Protein AF-A0A0B6ZCU7-F1 (afdb_monomer)

Foldseek 3Di:
DPQFFWCWKDWDHDIDCHRTDHEDEDQPDAFKEAALVVLVVVCVQQVWDADPPQWTWDDPVCQVVGTWMWTQGPNDIDIDGSVLQWDWDADPNDTTIIGSYGHDADDPPVDRYIYNYCSNCVQWPWDCQPVVRDIDTDGDPVNDPPPPDPDPQPFDDDDPPPDDPPPPPDPDPDDDGDRDDDDDDDD

Mean predicted aligned error: 11.64 Å

InterPro domains:
  IPR001461 Aspartic peptidase A1 [PR00792] (23-34)
  IPR001461 Aspartic peptidase A1 [PR00792] (114-129)
  IPR001461 Aspartic peptidase A1 [PTHR47966] (9-138)
  IPR001969 Aspartic peptidase, active site [PS00141] (23-34)
  IPR021109 Aspartic peptidase domain superfamily [G3DSA:2.40.70.10] (5-139)
  IPR021109 Aspartic peptidase domain superfamily [SSF50630] (7-140)
  IPR033121 Peptidase family A1 domain [PF00026] (8-139)
  IPR033121 Peptidase family A1 domain [PS51767] (1-138)

Solvent-accessible surface area (backbone atoms only — not comparable to full-atom values): 11461 Å² total; per-residue (Å²): 128,90,62,56,45,33,44,31,37,34,45,84,92,47,72,42,52,75,88,38,35,34,50,45,82,36,90,89,35,69,43,28,34,22,47,41,74,59,35,54,53,51,36,52,75,59,60,32,43,84,48,74,98,56,39,23,38,38,62,68,89,50,43,89,77,38,61,51,39,34,37,27,42,84,89,42,81,49,75,39,47,37,81,53,41,41,45,79,46,74,56,96,89,41,81,45,25,33,48,32,58,32,50,42,78,47,63,77,92,77,29,72,39,32,37,41,4,40,45,53,43,66,43,24,45,72,44,80,40,75,92,75,74,47,75,47,76,41,80,28,81,88,56,46,83,77,69,94,61,96,68,85,76,82,80,78,78,77,74,76,75,78,91,59,96,82,69,87,82,67,100,66,88,79,84,82,82,85,84,86,84,82,85,80,84,83,131

Radius of gyration: 19.83 Å; Cα contacts (8 Å, |Δi|>4): 297; chains: 1; bounding box: 52×66×45 Å

pLDDT: mean 79.74, std 23.18, range [33.06, 98.0]

Sequence (187 aa):
MPLSYLLSLTVNTTTYCNGGCTAIADTGTSLLAGPSTEIAKLNAQIGAVKFVEGEYLVVCANIPNMPNVTFNIGGQSFLLTPLQYVLKVTVMGQSECISGFIGLDVPPPMGPLWILGDVFIGPYYTEFDMGNNRIGFARTKSASPKVNAETHIKTTFKKPPPFGNRWFGKNTFKMEVDIEEEVNVAN

Secondary structure (DSSP, 8-state):
-----EEEEEETTEEESTT-BEEEE-TT-SSEEE-HHHHHHHHHHTT-EE-GGG-EEE-GGGGGGSPPEEEEETTEEEEE-HHHHEEEEEETTEEEEEESEEE--PPTTT-SEEEE-HHHHTTEEEEEETTTTEEEEEE-TTTS---SS---------PPPP--TT-SS------------------

Organism: NCBI:txid1028688

Nearest PDB structures (foldseek):
  5ux4-assembly2_B  TM=9.846E-01  e=2.030E-18  Rattus norvegicus
  4obz-assembly1_D  TM=9.655E-01  e=1.441E-17  Homo sapiens
  1lyw-assembly11_H  TM=9.712E-01  e=2.940E-17  Homo sapiens
  5n7q-assembly2_B  TM=9.347E-01  e=7.714E-16  Ixodes ricinus
  5n7n-assembly2_B  TM=9.409E-01  e=1.053E-14  Ixodes ricinus

Structure (mmCIF, N/CA/C/O backbone):
data_AF-A0A0B6ZCU7-F1
#
_entry.id   AF-A0A0B6ZCU7-F1
#
loop_
_atom_site.group_PDB
_atom_site.id
_atom_site.type_symbol
_atom_site.label_atom_id
_atom_site.label_alt_id
_atom_site.label_comp_id
_atom_site.label_asym_id
_atom_site.label_entity_id
_atom_site.label_seq_id
_atom_site.pdbx_PDB_ins_code
_atom_site.Cartn_x
_atom_site.Cartn_y
_atom_site.Cartn_z
_atom_site.occupancy
_atom_site.B_iso_or_equiv
_atom_site.auth_seq_id
_atom_site.auth_comp_id
_atom_site.auth_asym_id
_atom_site.auth_atom_id
_atom_site.pdbx_PDB_model_num
ATOM 1 N N . MET A 1 1 ? -16.949 5.980 17.638 1.00 34.53 1 MET A N 1
ATOM 2 C CA . MET A 1 1 ? -16.160 4.749 17.412 1.00 34.53 1 MET A CA 1
ATOM 3 C C . MET A 1 1 ? -14.744 5.197 17.090 1.00 34.53 1 MET A C 1
ATOM 5 O O . MET A 1 1 ? -14.644 6.100 16.266 1.00 34.53 1 MET A O 1
ATOM 9 N N . PRO A 1 2 ? -13.679 4.709 17.750 1.00 44.06 2 PRO A N 1
ATOM 10 C CA . PRO A 1 2 ? -12.337 5.104 17.349 1.00 44.06 2 PRO A CA 1
ATOM 11 C C . PRO A 1 2 ? -12.038 4.451 15.994 1.00 44.06 2 PRO A C 1
ATOM 13 O O . PRO A 1 2 ? -12.160 3.241 15.841 1.00 44.06 2 PRO A O 1
ATOM 16 N N . LEU A 1 3 ? -11.746 5.305 15.014 1.00 48.19 3 LEU A N 1
ATOM 17 C CA . LEU A 1 3 ? -11.704 5.055 13.569 1.00 48.19 3 LEU A CA 1
ATOM 18 C C . LEU A 1 3 ? -10.386 4.428 13.072 1.00 48.19 3 LEU A C 1
ATOM 20 O O . LEU A 1 3 ? -10.155 4.371 11.870 1.00 48.19 3 LEU A O 1
ATOM 24 N N . SER A 1 4 ? -9.505 3.973 13.963 1.00 55.62 4 SER A N 1
ATOM 25 C CA . SER A 1 4 ? -8.159 3.512 13.610 1.00 55.62 4 SER A CA 1
ATOM 26 C C . SER A 1 4 ? -8.065 1.986 13.566 1.00 55.62 4 SER A C 1
ATOM 28 O O . SER A 1 4 ? -7.784 1.331 14.568 1.00 55.62 4 SER A O 1
ATOM 30 N N . TYR A 1 5 ? -8.292 1.411 12.385 1.00 74.50 5 TYR A N 1
ATOM 31 C CA . TYR A 1 5 ? -8.137 -0.031 12.154 1.00 74.50 5 TYR A CA 1
ATOM 32 C C . TYR A 1 5 ? -6.729 -0.406 11.676 1.00 74.50 5 TYR A C 1
ATOM 34 O O . TYR A 1 5 ? -6.257 -1.498 11.994 1.00 74.50 5 TYR A O 1
ATOM 42 N N . LEU A 1 6 ? -6.042 0.491 10.959 1.00 84.69 6 LEU A N 1
ATOM 43 C CA . LEU A 1 6 ? -4.664 0.291 10.512 1.00 84.69 6 LEU A CA 1
ATOM 44 C C . LEU A 1 6 ? -3.715 0.851 11.574 1.00 84.69 6 LEU A C 1
ATOM 46 O O . LEU A 1 6 ? -3.677 2.056 11.801 1.00 84.69 6 LEU A O 1
ATOM 50 N N . LEU A 1 7 ? -2.983 -0.029 12.252 1.00 89.12 7 LEU A N 1
ATOM 51 C CA . LEU A 1 7 ? -2.030 0.328 13.305 1.00 89.12 7 LEU A CA 1
ATOM 52 C C . LEU A 1 7 ? -0.695 0.801 12.736 1.00 89.12 7 LEU A C 1
ATOM 54 O O . LEU A 1 7 ? -0.066 1.684 13.313 1.00 89.12 7 LEU A O 1
ATOM 58 N N . SER A 1 8 ? -0.256 0.184 11.641 1.00 93.94 8 SER A N 1
ATOM 59 C CA . SER A 1 8 ? 0.938 0.584 10.905 1.00 93.94 8 SER A CA 1
ATOM 60 C C . SER A 1 8 ? 0.990 -0.073 9.527 1.00 93.94 8 SER A C 1
ATOM 62 O O . SER A 1 8 ? 0.347 -1.096 9.276 1.00 93.94 8 SER A O 1
ATOM 64 N N . LEU A 1 9 ? 1.803 0.498 8.643 1.00 95.56 9 LEU A N 1
ATOM 65 C CA . LEU A 1 9 ? 2.224 -0.119 7.389 1.00 95.56 9 LEU A CA 1
ATOM 66 C C . LEU A 1 9 ? 3.751 -0.109 7.351 1.00 95.56 9 LEU A C 1
ATOM 68 O O . LEU A 1 9 ? 4.367 0.932 7.556 1.00 95.56 9 LEU A O 1
ATOM 72 N N . THR A 1 10 ? 4.382 -1.249 7.095 1.00 97.00 10 THR A N 1
ATOM 73 C CA . THR A 1 10 ? 5.843 -1.378 7.098 1.00 97.00 10 THR A CA 1
ATOM 74 C C . THR A 1 10 ? 6.352 -1.829 5.736 1.00 97.00 10 THR A C 1
ATOM 76 O O . THR A 1 10 ? 5.876 -2.822 5.183 1.00 97.00 10 THR A O 1
ATOM 79 N N . VAL A 1 11 ? 7.356 -1.116 5.225 1.00 96.44 11 VAL A N 1
ATOM 80 C CA . VAL A 1 11 ? 8.125 -1.475 4.026 1.00 96.44 11 VAL A CA 1
ATOM 81 C C . VAL A 1 11 ? 9.601 -1.441 4.402 1.00 96.44 11 VAL A C 1
ATOM 83 O O . VAL A 1 11 ? 10.103 -0.420 4.874 1.00 96.44 11 VAL A O 1
ATOM 86 N N . ASN A 1 12 ? 10.305 -2.564 4.235 1.00 92.88 12 ASN A N 1
ATOM 87 C CA . ASN A 1 12 ? 11.664 -2.741 4.762 1.00 92.88 12 ASN A CA 1
ATOM 88 C C . ASN A 1 12 ? 11.745 -2.379 6.262 1.00 92.88 12 ASN A C 1
ATOM 90 O O . ASN A 1 12 ? 11.089 -3.005 7.089 1.00 92.88 12 ASN A O 1
ATOM 94 N N . THR A 1 13 ? 12.543 -1.365 6.611 1.00 91.50 13 THR A N 1
ATOM 95 C CA . THR A 1 13 ? 12.715 -0.834 7.973 1.00 91.50 13 THR A CA 1
ATOM 96 C C . THR A 1 13 ? 11.861 0.406 8.246 1.00 91.50 13 THR A C 1
ATOM 98 O O . THR A 1 13 ? 11.876 0.934 9.357 1.00 91.50 13 THR A O 1
ATOM 101 N N . THR A 1 14 ? 11.128 0.903 7.247 1.00 95.62 14 THR A N 1
ATOM 102 C CA . THR A 1 14 ? 10.333 2.129 7.361 1.00 95.62 14 THR A CA 1
ATOM 103 C C . THR A 1 14 ? 8.905 1.800 7.748 1.00 95.62 14 THR A C 1
ATOM 105 O O . THR A 1 14 ? 8.271 0.931 7.152 1.00 95.62 14 THR A O 1
ATOM 108 N N . THR A 1 15 ? 8.400 2.518 8.747 1.00 95.94 15 THR A N 1
ATOM 109 C CA . THR A 1 15 ? 7.022 2.394 9.216 1.00 95.94 15 THR A CA 1
ATOM 110 C C . THR A 1 15 ? 6.252 3.670 8.901 1.00 95.94 15 THR A C 1
ATOM 112 O O . THR A 1 15 ? 6.651 4.767 9.289 1.00 95.94 15 THR A O 1
ATOM 115 N N . TYR A 1 16 ? 5.147 3.488 8.198 1.00 94.06 16 TYR A N 1
ATOM 116 C CA . TYR A 1 16 ? 4.128 4.462 7.839 1.00 94.06 16 TYR A CA 1
ATOM 117 C C . TYR A 1 16 ? 2.949 4.323 8.798 1.00 94.06 16 TYR A C 1
ATOM 119 O O . TYR A 1 16 ? 2.761 3.251 9.391 1.00 94.06 16 TYR A O 1
ATOM 127 N N . CYS A 1 17 ? 2.149 5.382 8.952 1.00 89.25 17 CYS A N 1
ATOM 128 C CA . CYS A 1 17 ? 0.993 5.348 9.857 1.00 89.25 17 CYS A CA 1
ATOM 129 C C . CYS A 1 17 ? 1.378 4.921 11.305 1.00 89.25 17 CYS A C 1
ATOM 131 O O . CYS A 1 17 ? 0.659 4.195 11.983 1.00 89.25 17 CYS A O 1
ATOM 133 N N . ASN A 1 18 ? 2.552 5.339 11.803 1.00 87.38 18 ASN A N 1
ATOM 134 C CA . ASN A 1 18 ? 3.011 4.944 13.140 1.00 87.38 18 ASN A CA 1
ATOM 135 C C . ASN A 1 18 ? 2.137 5.586 14.233 1.00 87.38 18 ASN A C 1
ATOM 137 O O . ASN A 1 18 ? 2.036 6.810 14.302 1.00 87.38 18 ASN A O 1
ATOM 141 N N . GLY A 1 19 ? 1.529 4.765 15.089 1.00 82.44 19 GLY A N 1
ATOM 142 C CA . GLY A 1 19 ? 0.535 5.209 16.075 1.00 82.44 19 GLY A CA 1
ATOM 143 C C . GLY A 1 19 ? -0.915 5.074 15.600 1.00 82.44 19 GLY A C 1
ATOM 144 O O . GLY A 1 19 ? -1.830 5.402 16.354 1.00 82.44 19 GLY A O 1
ATOM 145 N N . GLY A 1 20 ? -1.119 4.534 14.397 1.00 89.38 20 GLY A N 1
ATOM 146 C CA . GLY A 1 20 ? -2.418 4.221 13.826 1.00 89.38 20 GLY A CA 1
ATOM 147 C C . GLY A 1 20 ? -3.021 5.341 12.981 1.00 89.38 20 GLY A C 1
ATOM 148 O O . GLY A 1 20 ? -2.790 6.530 13.196 1.00 89.38 20 GLY A O 1
ATOM 149 N N . CYS A 1 21 ? -3.829 4.943 12.006 1.00 91.56 21 CYS A N 1
ATOM 150 C CA . CYS A 1 21 ? -4.532 5.824 11.084 1.00 91.56 21 CYS A CA 1
ATOM 151 C C . CYS A 1 21 ? -5.882 5.219 10.694 1.00 91.56 21 CYS A C 1
ATOM 153 O O . CYS A 1 21 ? -6.155 4.029 10.888 1.00 91.56 21 CYS A O 1
ATOM 155 N N . THR A 1 22 ? -6.746 6.065 10.140 1.00 91.62 22 THR A N 1
ATOM 156 C CA . THR A 1 22 ? -8.031 5.630 9.601 1.00 91.62 22 THR A CA 1
ATOM 157 C C . THR A 1 22 ? -7.810 4.867 8.306 1.00 91.62 22 THR A C 1
ATOM 159 O O . THR A 1 22 ? -7.076 5.323 7.431 1.00 91.62 22 THR A O 1
ATOM 162 N N . ALA A 1 23 ? -8.470 3.720 8.174 1.00 92.81 23 ALA A N 1
ATOM 163 C CA . ALA A 1 23 ? -8.493 2.953 6.941 1.00 92.81 23 ALA A CA 1
ATOM 164 C C . ALA A 1 23 ? -9.906 2.441 6.657 1.00 92.81 23 ALA A C 1
ATOM 166 O O . ALA A 1 23 ? -10.640 2.105 7.590 1.00 92.81 23 ALA A O 1
ATOM 167 N N . ILE A 1 24 ? -10.266 2.362 5.378 1.00 93.00 24 ILE A N 1
ATOM 168 C CA . ILE A 1 24 ? -11.516 1.764 4.898 1.00 93.00 24 ILE A CA 1
ATOM 169 C C . ILE A 1 24 ? -11.193 0.590 3.974 1.00 93.00 24 ILE A C 1
ATOM 171 O O . ILE A 1 24 ? -10.243 0.667 3.201 1.00 93.00 24 ILE A O 1
ATOM 175 N N . ALA A 1 25 ? -11.967 -0.491 4.050 1.00 93.38 25 ALA A N 1
ATOM 176 C CA . ALA A 1 25 ? -11.946 -1.539 3.033 1.00 93.38 25 ALA A CA 1
ATOM 177 C C . ALA A 1 25 ? -12.992 -1.198 1.974 1.00 93.38 25 ALA A C 1
ATOM 179 O O . ALA A 1 25 ? -14.165 -1.037 2.313 1.00 93.38 25 ALA A O 1
ATOM 180 N N . ASP A 1 26 ? -12.563 -1.059 0.724 1.00 93.44 26 ASP A N 1
ATOM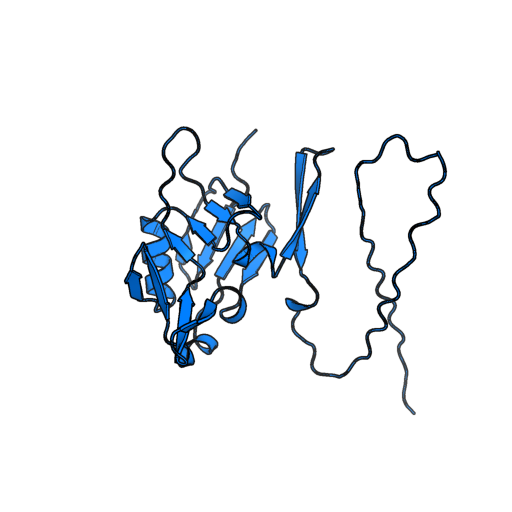 181 C CA . ASP A 1 26 ? -13.401 -0.519 -0.343 1.00 93.44 26 ASP A CA 1
ATOM 182 C C . ASP A 1 26 ? -13.266 -1.343 -1.623 1.00 93.44 26 ASP A C 1
ATOM 184 O O . ASP A 1 26 ? -12.310 -1.203 -2.379 1.00 93.44 26 ASP A O 1
ATOM 188 N N . THR A 1 27 ? -14.268 -2.178 -1.888 1.00 91.75 27 THR A N 1
ATOM 189 C CA . THR A 1 27 ? -14.361 -2.979 -3.118 1.00 91.75 27 THR A CA 1
ATOM 190 C C . THR A 1 27 ? -14.647 -2.137 -4.367 1.00 91.75 27 THR A C 1
ATOM 192 O O . THR A 1 27 ? -14.682 -2.676 -5.467 1.00 91.75 27 THR A O 1
ATOM 195 N N . GLY A 1 28 ? -14.948 -0.842 -4.219 1.00 92.56 28 GLY A N 1
ATOM 196 C CA . GLY A 1 28 ? -15.115 0.097 -5.330 1.00 92.56 28 GLY A CA 1
ATOM 197 C C . GLY A 1 28 ? -13.805 0.734 -5.797 1.00 92.56 28 GLY A C 1
ATOM 198 O O . GLY A 1 28 ? -13.806 1.423 -6.817 1.00 92.56 28 GLY A O 1
ATOM 199 N N . THR A 1 29 ? -12.698 0.503 -5.084 1.00 92.44 29 THR A N 1
ATOM 200 C CA . THR A 1 29 ? -11.388 1.070 -5.413 1.00 92.44 29 THR A CA 1
ATOM 201 C C . THR A 1 29 ? -10.423 -0.029 -5.849 1.00 92.44 29 THR A C 1
ATOM 203 O O . THR A 1 29 ? -10.150 -0.968 -5.107 1.00 92.44 29 THR A O 1
ATOM 206 N N . SER A 1 30 ? -9.836 0.109 -7.040 1.00 93.81 30 SER A N 1
ATOM 207 C CA . SER A 1 30 ? -8.911 -0.903 -7.570 1.00 93.81 30 SER A CA 1
ATOM 208 C C . SER A 1 30 ? -7.545 -0.918 -6.872 1.00 93.81 30 SER A C 1
ATOM 210 O O . SER A 1 30 ? -6.956 -1.981 -6.692 1.00 93.81 30 SER A O 1
ATOM 212 N N . LEU A 1 31 ? -7.019 0.248 -6.483 1.00 96.62 31 LEU A N 1
ATOM 213 C CA . LEU A 1 31 ? -5.667 0.403 -5.926 1.00 96.62 31 LEU A CA 1
ATOM 214 C C . LEU A 1 31 ? -5.679 0.583 -4.398 1.00 96.62 31 LEU A C 1
ATOM 216 O O . LEU A 1 31 ? -6.714 0.802 -3.775 1.00 96.62 31 LEU A O 1
ATOM 220 N N . LEU A 1 32 ? -4.504 0.523 -3.777 1.00 97.50 32 LEU A N 1
ATOM 221 C CA . LEU A 1 32 ? -4.287 0.999 -2.413 1.00 97.50 32 LEU A CA 1
ATOM 222 C C . LEU A 1 32 ? -4.064 2.508 -2.442 1.00 97.50 32 LEU A C 1
ATOM 224 O O . LEU A 1 32 ? -3.097 2.973 -3.047 1.00 97.50 32 LEU A O 1
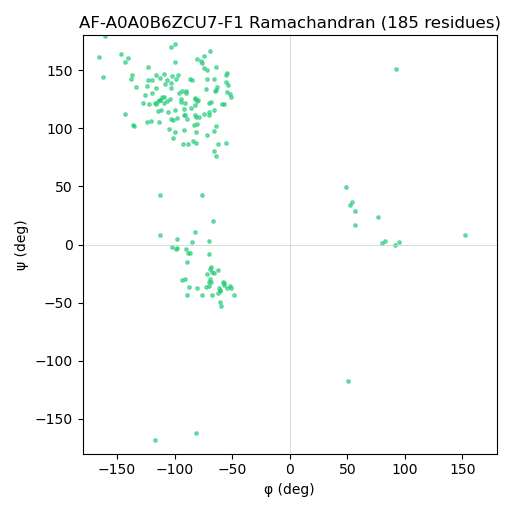ATOM 228 N N . ALA A 1 33 ? -4.918 3.265 -1.760 1.00 96.75 33 ALA A N 1
ATOM 229 C CA . ALA A 1 33 ? -4.767 4.713 -1.667 1.00 96.75 33 ALA A CA 1
ATOM 230 C C . ALA A 1 33 ? -4.342 5.148 -0.263 1.00 96.75 33 ALA A C 1
ATOM 232 O O . ALA A 1 33 ? -4.741 4.546 0.736 1.00 96.75 33 ALA A O 1
ATOM 233 N N . GLY A 1 34 ? -3.554 6.213 -0.179 1.00 96.06 34 GLY A N 1
ATOM 234 C CA . GLY A 1 34 ? -3.170 6.829 1.089 1.00 96.06 34 GLY A CA 1
ATOM 235 C C . GLY A 1 34 ? -2.684 8.264 0.901 1.00 96.06 34 GLY A C 1
ATOM 236 O O . GLY A 1 34 ? -2.614 8.739 -0.238 1.00 96.06 34 GLY A O 1
ATOM 237 N N . PRO A 1 35 ? -2.309 8.957 1.993 1.00 96.00 35 PRO A N 1
ATOM 238 C CA . PRO A 1 35 ? -1.801 10.323 1.926 1.00 96.00 35 PRO A CA 1
ATOM 239 C C . PRO A 1 35 ? -0.649 10.442 0.925 1.00 96.00 35 PRO A C 1
ATOM 241 O O . PRO A 1 35 ? 0.324 9.679 0.992 1.00 96.00 35 PRO A O 1
ATOM 244 N N . SER A 1 36 ? -0.722 11.414 0.012 1.00 96.00 36 SER A N 1
ATOM 245 C CA . SER A 1 36 ? 0.194 11.498 -1.136 1.00 96.00 36 SER A CA 1
ATOM 246 C C . SER A 1 36 ? 1.663 11.573 -0.719 1.00 96.00 36 SER A C 1
ATOM 248 O O . SER A 1 36 ? 2.543 11.048 -1.401 1.00 96.00 36 SER A O 1
ATOM 250 N N . THR A 1 37 ? 1.946 12.198 0.427 1.00 95.19 37 THR A N 1
ATOM 251 C CA . THR A 1 37 ? 3.308 12.330 0.965 1.00 95.19 37 THR A CA 1
ATOM 252 C C . THR A 1 37 ? 3.887 11.004 1.468 1.00 95.19 37 THR A C 1
ATOM 254 O O . THR A 1 37 ? 5.086 10.764 1.307 1.00 95.19 37 THR A O 1
ATOM 257 N N . GLU A 1 38 ? 3.063 10.132 2.054 1.00 96.00 38 GLU A N 1
ATOM 258 C CA . GLU A 1 38 ? 3.471 8.796 2.500 1.00 96.00 38 GLU A CA 1
ATOM 259 C C . GLU A 1 38 ? 3.598 7.849 1.308 1.00 96.00 38 GLU A C 1
ATOM 261 O O . GLU A 1 38 ? 4.613 7.161 1.182 1.00 96.00 38 GLU A O 1
ATOM 266 N N . ILE A 1 39 ? 2.639 7.895 0.378 1.00 97.44 39 ILE A N 1
ATOM 267 C CA . ILE A 1 39 ? 2.664 7.083 -0.843 1.00 97.44 39 ILE A CA 1
ATOM 268 C C . ILE A 1 39 ? 3.869 7.425 -1.720 1.00 97.44 39 ILE A C 1
ATOM 270 O O . ILE A 1 39 ? 4.532 6.520 -2.219 1.00 97.44 39 ILE A O 1
ATOM 274 N N . ALA A 1 40 ? 4.216 8.705 -1.877 1.00 96.62 40 ALA A N 1
ATOM 275 C CA . ALA A 1 40 ? 5.399 9.093 -2.644 1.00 96.62 40 ALA A CA 1
ATOM 276 C C . ALA A 1 40 ? 6.690 8.503 -2.050 1.00 96.62 40 ALA A C 1
ATOM 278 O O . ALA A 1 40 ? 7.550 8.024 -2.790 1.00 96.62 40 ALA A O 1
ATOM 279 N N . LYS A 1 41 ? 6.813 8.489 -0.715 1.00 96.69 41 LYS A N 1
ATOM 280 C CA . LYS A 1 41 ? 7.949 7.864 -0.019 1.00 96.69 41 LYS A CA 1
ATOM 281 C C . LYS A 1 41 ? 7.943 6.346 -0.187 1.00 96.69 41 LYS A C 1
ATOM 283 O O . LYS A 1 41 ? 8.999 5.772 -0.427 1.00 96.69 41 LYS A O 1
ATOM 288 N N . LEU A 1 42 ? 6.780 5.707 -0.059 1.00 97.62 42 LEU A N 1
ATOM 289 C CA . LEU A 1 42 ? 6.619 4.261 -0.236 1.00 97.62 42 LEU A CA 1
ATOM 290 C C . LEU A 1 42 ? 7.007 3.838 -1.654 1.00 97.62 42 LEU A C 1
ATOM 292 O O . LEU A 1 42 ? 7.835 2.947 -1.828 1.00 97.62 42 LEU A O 1
ATOM 296 N N . ASN A 1 43 ? 6.474 4.525 -2.665 1.00 97.69 43 ASN A N 1
ATOM 297 C CA . ASN A 1 43 ? 6.774 4.250 -4.065 1.00 97.69 43 ASN A CA 1
ATOM 298 C C . ASN A 1 43 ? 8.270 4.422 -4.374 1.00 97.69 43 ASN A C 1
ATOM 300 O O . ASN A 1 43 ? 8.856 3.577 -5.048 1.00 97.69 43 ASN A O 1
ATOM 304 N N . ALA A 1 44 ? 8.925 5.437 -3.801 1.00 96.38 44 ALA A N 1
ATOM 305 C CA . ALA A 1 44 ? 10.374 5.586 -3.924 1.00 96.38 44 ALA A CA 1
ATOM 306 C C . ALA A 1 44 ? 11.149 4.391 -3.327 1.00 96.38 44 ALA A C 1
ATOM 308 O O . ALA A 1 44 ? 12.143 3.958 -3.907 1.00 96.38 44 ALA A O 1
ATOM 309 N N . GLN A 1 45 ? 10.692 3.817 -2.206 1.00 96.00 45 GLN A N 1
ATOM 310 C CA . GLN A 1 45 ? 11.353 2.669 -1.565 1.00 96.00 45 GLN A CA 1
ATOM 311 C C . GLN A 1 45 ? 11.231 1.363 -2.344 1.00 96.00 45 GLN A C 1
ATOM 313 O O . GLN A 1 45 ? 12.142 0.538 -2.292 1.00 96.00 45 GLN A O 1
ATOM 318 N N . ILE A 1 46 ? 10.126 1.168 -3.061 1.00 96.62 46 ILE A N 1
ATOM 319 C CA . ILE A 1 46 ? 9.941 -0.013 -3.912 1.00 96.62 46 ILE A CA 1
ATOM 320 C C . ILE A 1 46 ? 10.560 0.173 -5.310 1.00 96.62 46 ILE A C 1
ATOM 322 O O . ILE A 1 46 ? 10.457 -0.718 -6.149 1.00 96.62 46 ILE A O 1
ATOM 326 N N . GLY A 1 47 ? 11.214 1.314 -5.569 1.00 95.69 47 GLY A N 1
ATOM 327 C CA . GLY A 1 47 ? 11.849 1.624 -6.851 1.00 95.69 47 GLY A CA 1
ATOM 328 C C . GLY A 1 47 ? 10.867 2.038 -7.949 1.00 95.69 47 GLY A C 1
ATOM 329 O O . GLY A 1 47 ? 11.179 1.882 -9.130 1.00 95.69 47 GLY A O 1
ATOM 330 N N . ALA A 1 48 ? 9.685 2.534 -7.576 1.00 97.19 48 ALA A N 1
ATOM 331 C CA . ALA A 1 48 ? 8.689 3.027 -8.513 1.00 97.19 48 ALA A CA 1
ATOM 332 C C . ALA A 1 48 ? 8.930 4.500 -8.869 1.00 97.19 48 ALA A C 1
ATOM 334 O O . ALA A 1 48 ? 9.285 5.323 -8.020 1.00 97.19 48 ALA A O 1
ATOM 335 N N . VAL A 1 49 ? 8.694 4.846 -10.131 1.00 95.44 49 VAL A N 1
ATOM 336 C CA . VAL A 1 49 ? 8.818 6.205 -10.665 1.00 95.44 49 VAL A CA 1
ATOM 337 C C . VAL A 1 49 ? 7.440 6.772 -10.958 1.00 95.44 49 VAL A C 1
ATOM 339 O O . VAL A 1 49 ? 6.567 6.070 -11.460 1.00 95.44 49 VAL A O 1
ATOM 342 N N . LYS A 1 50 ? 7.225 8.044 -10.622 1.00 94.12 50 LYS A N 1
ATOM 343 C CA . LYS A 1 50 ? 5.932 8.695 -10.840 1.00 94.12 50 LYS A CA 1
ATOM 344 C C . LYS A 1 50 ? 5.614 8.756 -12.336 1.00 94.12 50 LYS A C 1
ATOM 346 O O . LYS A 1 50 ? 6.472 9.127 -13.135 1.00 94.12 50 LYS A O 1
ATOM 351 N N . PHE A 1 51 ? 4.379 8.427 -12.679 1.00 91.06 51 PHE A N 1
ATOM 352 C CA . PHE A 1 51 ? 3.829 8.456 -14.026 1.00 91.06 51 PHE A CA 1
ATOM 353 C C . PHE A 1 51 ? 2.672 9.466 -14.113 1.00 91.06 51 PHE A C 1
ATOM 355 O O . PHE A 1 51 ? 2.510 10.322 -13.232 1.00 91.06 51 PHE A O 1
ATOM 362 N N . VAL A 1 52 ? 1.913 9.439 -15.210 1.00 85.75 52 VAL A N 1
ATOM 363 C CA . VAL A 1 52 ? 0.772 10.339 -15.413 1.00 85.75 52 VAL A CA 1
ATOM 364 C C . VAL A 1 52 ? -0.319 10.087 -14.367 1.00 85.75 52 VAL A C 1
ATOM 366 O O . VAL A 1 52 ? -0.408 9.009 -13.790 1.00 85.75 52 VAL A O 1
ATOM 369 N N . GLU A 1 53 ? -1.105 11.124 -14.071 1.00 84.31 53 GLU A N 1
ATOM 370 C CA . GLU A 1 53 ? -2.289 11.057 -13.191 1.00 84.31 53 GLU A CA 1
ATOM 371 C C . GLU A 1 53 ? -2.054 10.532 -11.758 1.00 84.31 53 GLU A C 1
ATOM 373 O O . GLU A 1 53 ? -2.998 10.243 -11.033 1.00 84.31 53 GLU A O 1
ATOM 378 N N . GLY A 1 54 ? -0.801 10.497 -11.291 1.00 86.31 54 GLY A N 1
ATOM 379 C CA . GLY A 1 54 ? -0.468 10.096 -9.918 1.00 86.31 54 GLY A CA 1
ATOM 380 C C . GLY A 1 54 ? -0.182 8.605 -9.743 1.00 86.31 54 GLY A C 1
ATOM 381 O O . GLY A 1 54 ? 0.171 8.196 -8.636 1.00 86.31 54 GLY A O 1
ATOM 382 N N . GLU A 1 55 ? -0.258 7.825 -10.820 1.00 92.69 55 GLU A N 1
ATOM 383 C CA . GLU A 1 55 ? 0.222 6.446 -10.857 1.00 92.69 55 GLU A CA 1
ATOM 384 C C . GLU A 1 55 ? 1.753 6.384 -10.793 1.00 92.69 55 GLU A C 1
ATOM 386 O O . GLU A 1 55 ? 2.459 7.384 -10.968 1.00 92.69 55 GLU A O 1
ATOM 391 N N . TYR A 1 56 ? 2.285 5.189 -10.541 1.00 97.06 56 TYR A N 1
ATOM 392 C CA . TYR A 1 56 ? 3.722 4.943 -10.498 1.00 97.06 56 TYR A CA 1
ATOM 393 C C . TYR A 1 56 ? 4.066 3.684 -11.289 1.00 97.06 56 TYR A C 1
ATOM 395 O O . TYR A 1 56 ? 3.415 2.656 -11.127 1.00 97.06 56 TYR A O 1
ATOM 403 N N . LEU A 1 57 ? 5.113 3.748 -12.106 1.00 96.19 57 LEU A N 1
ATOM 404 C CA . LEU A 1 57 ? 5.629 2.613 -12.869 1.00 96.19 57 LEU A CA 1
ATOM 405 C C . LEU A 1 57 ? 6.808 1.964 -12.149 1.00 96.19 57 LEU A C 1
ATOM 407 O O . LEU A 1 57 ? 7.628 2.645 -11.534 1.00 96.19 57 LEU A O 1
ATOM 411 N N . VAL A 1 58 ? 6.925 0.646 -12.267 1.00 96.75 58 VAL A N 1
ATOM 412 C CA . VAL A 1 58 ? 8.085 -0.136 -11.822 1.00 96.75 58 VAL A CA 1
ATOM 413 C C . VAL A 1 58 ? 8.656 -0.927 -12.990 1.00 96.75 58 VAL A C 1
ATOM 415 O O . VAL A 1 58 ? 7.946 -1.325 -13.910 1.00 96.75 58 VAL A O 1
ATOM 418 N N . VAL A 1 59 ? 9.953 -1.225 -12.943 1.00 95.31 59 VAL A N 1
ATOM 419 C CA . VAL A 1 59 ? 10.566 -2.123 -13.926 1.00 95.31 59 VAL A CA 1
ATOM 420 C C . VAL A 1 59 ? 10.062 -3.544 -13.673 1.00 95.31 59 VAL A C 1
ATOM 422 O O . VAL A 1 59 ? 10.407 -4.151 -12.660 1.00 95.31 59 VAL A O 1
ATOM 425 N N . CYS A 1 60 ? 9.295 -4.107 -14.611 1.00 95.12 60 CYS A N 1
ATOM 426 C CA . CYS A 1 60 ? 8.705 -5.446 -14.483 1.00 95.12 60 CYS A CA 1
ATOM 427 C C . CYS A 1 60 ? 9.715 -6.547 -14.117 1.00 95.12 60 CYS A C 1
ATOM 429 O O . CYS A 1 60 ? 9.392 -7.466 -13.364 1.00 95.12 60 CYS A O 1
ATOM 431 N N . ALA A 1 61 ? 10.943 -6.459 -14.635 1.00 95.25 61 ALA A N 1
ATOM 432 C CA . ALA A 1 61 ? 12.010 -7.416 -14.347 1.00 95.25 61 ALA A CA 1
ATOM 433 C C . ALA A 1 61 ? 12.528 -7.337 -12.899 1.00 95.25 61 ALA A C 1
ATOM 435 O O . ALA A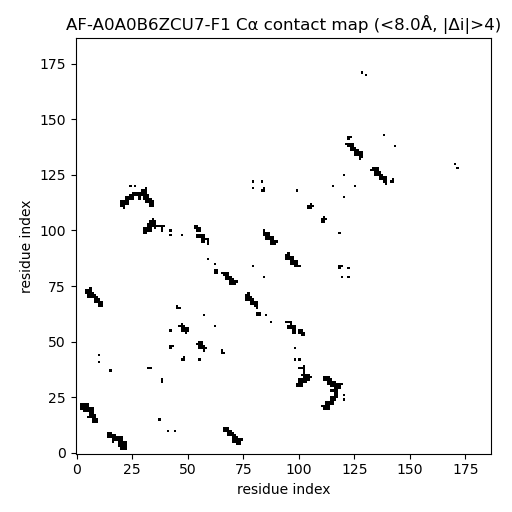 1 61 ? 13.098 -8.306 -12.406 1.00 95.25 61 ALA A O 1
ATOM 436 N N . ASN A 1 62 ? 12.321 -6.211 -12.208 1.00 95.38 62 ASN A N 1
ATOM 437 C CA . ASN A 1 62 ? 12.796 -5.999 -10.843 1.00 95.38 62 ASN A CA 1
ATOM 438 C C . ASN A 1 62 ? 11.805 -6.476 -9.767 1.00 95.38 62 ASN A C 1
ATOM 440 O O . ASN A 1 62 ? 12.166 -6.510 -8.595 1.00 95.38 62 ASN A O 1
ATOM 444 N N . ILE A 1 63 ? 10.584 -6.883 -10.144 1.00 96.19 63 ILE A N 1
ATOM 445 C CA . ILE A 1 63 ? 9.543 -7.346 -9.206 1.00 96.19 63 ILE A CA 1
ATOM 446 C C . ILE A 1 63 ? 10.057 -8.384 -8.188 1.00 96.19 63 ILE A C 1
ATOM 448 O O . ILE A 1 63 ? 9.753 -8.229 -7.007 1.00 96.19 63 ILE A O 1
ATOM 452 N N . PRO A 1 64 ? 10.863 -9.401 -8.564 1.00 96.19 64 PRO A N 1
ATOM 453 C CA . PRO A 1 64 ? 11.376 -10.379 -7.600 1.00 96.19 64 PRO A CA 1
ATOM 454 C C . PRO A 1 64 ? 12.280 -9.798 -6.500 1.00 96.19 64 PRO A C 1
ATOM 456 O O . PRO A 1 64 ? 12.421 -10.423 -5.454 1.00 96.19 64 PRO A O 1
ATOM 459 N N . ASN A 1 65 ? 12.883 -8.626 -6.723 1.00 95.75 65 ASN A N 1
ATOM 460 C CA . ASN A 1 65 ? 13.796 -7.971 -5.779 1.00 95.75 65 ASN A CA 1
ATOM 461 C C . ASN A 1 65 ? 13.111 -6.880 -4.944 1.00 95.75 65 ASN A C 1
ATOM 463 O O . ASN A 1 65 ? 13.750 -6.255 -4.097 1.00 95.75 65 ASN A O 1
ATOM 467 N N . MET A 1 66 ? 11.836 -6.595 -5.211 1.00 97.06 66 MET A N 1
ATOM 468 C CA . MET A 1 66 ? 11.089 -5.581 -4.478 1.00 97.06 66 MET A CA 1
ATOM 469 C C . MET A 1 66 ? 10.726 -6.092 -3.073 1.00 97.06 66 MET A C 1
ATOM 471 O O . MET A 1 66 ? 10.570 -7.298 -2.864 1.00 97.06 66 MET A O 1
ATOM 475 N N . PRO A 1 67 ? 10.581 -5.199 -2.083 1.00 97.75 67 PRO A N 1
ATOM 476 C CA . PRO A 1 67 ? 10.320 -5.613 -0.713 1.00 97.75 67 PRO A CA 1
ATOM 477 C C . PRO A 1 67 ? 8.867 -6.048 -0.517 1.00 97.75 67 PRO A C 1
ATOM 479 O O . PRO A 1 67 ? 7.962 -5.598 -1.215 1.00 97.75 67 PRO A O 1
ATOM 482 N N . ASN A 1 68 ? 8.612 -6.882 0.485 1.00 97.69 68 ASN A N 1
ATOM 483 C CA . ASN A 1 68 ? 7.242 -7.117 0.933 1.00 97.69 68 ASN A CA 1
ATOM 484 C C . ASN A 1 68 ? 6.705 -5.877 1.667 1.00 97.69 68 ASN A C 1
ATOM 486 O O . ASN A 1 68 ? 7.463 -5.159 2.328 1.00 97.69 68 ASN A O 1
ATOM 490 N N . VAL A 1 69 ? 5.392 -5.666 1.595 1.00 97.75 69 VAL A N 1
ATOM 491 C CA . VAL A 1 69 ? 4.682 -4.624 2.349 1.00 97.75 69 VAL A CA 1
ATOM 492 C C . VAL A 1 69 ? 3.804 -5.299 3.391 1.00 97.75 69 VAL A C 1
ATOM 494 O O . VAL A 1 69 ? 3.016 -6.177 3.051 1.00 97.75 69 VAL A O 1
ATOM 497 N N . THR A 1 70 ? 3.923 -4.906 4.655 1.00 97.31 70 THR A N 1
ATOM 498 C CA . THR A 1 70 ? 3.142 -5.502 5.747 1.00 97.31 70 THR A CA 1
ATOM 499 C C . THR A 1 70 ? 2.195 -4.474 6.342 1.00 97.31 70 THR A C 1
ATOM 501 O O . THR A 1 70 ? 2.635 -3.434 6.821 1.00 97.31 70 THR A O 1
ATOM 504 N N . PHE A 1 71 ? 0.905 -4.787 6.356 1.00 96.00 71 PHE A N 1
ATOM 505 C CA . PHE A 1 71 ? -0.134 -4.015 7.031 1.00 96.00 71 PHE A CA 1
ATOM 506 C C . PHE A 1 71 ? -0.395 -4.630 8.401 1.00 96.00 71 PHE A C 1
ATOM 508 O O . PHE A 1 71 ? -0.607 -5.837 8.499 1.00 96.00 71 PHE A O 1
ATOM 515 N N . ASN A 1 72 ? -0.408 -3.822 9.454 1.00 95.06 72 ASN A N 1
ATOM 516 C CA . ASN A 1 72 ? -0.815 -4.259 10.782 1.00 95.06 72 ASN A CA 1
ATOM 517 C C . ASN A 1 72 ? -2.224 -3.741 11.068 1.00 95.06 72 ASN A C 1
ATOM 519 O O . ASN A 1 72 ? -2.412 -2.542 11.266 1.00 95.06 72 ASN A O 1
ATOM 523 N N . ILE A 1 73 ? -3.212 -4.632 11.068 1.00 93.00 73 ILE A N 1
ATOM 524 C CA . ILE A 1 73 ? -4.626 -4.289 11.249 1.00 93.00 73 ILE A CA 1
ATOM 525 C C . ILE A 1 73 ? -5.147 -5.063 12.453 1.00 93.00 73 ILE A C 1
ATOM 527 O O . ILE A 1 73 ? -5.081 -6.291 12.487 1.00 93.00 73 ILE A O 1
ATOM 531 N N . GLY A 1 74 ? -5.640 -4.350 13.468 1.00 87.31 74 GLY A N 1
A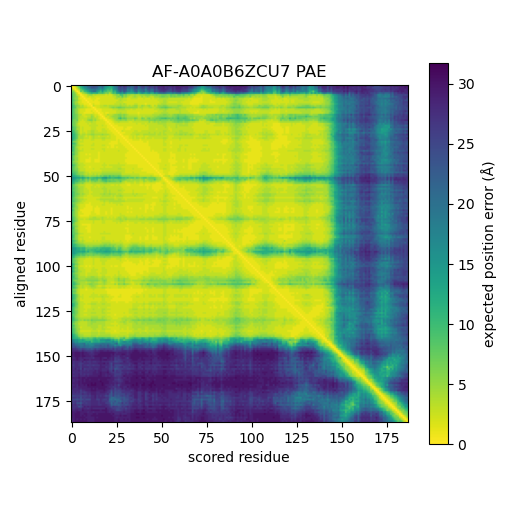TOM 532 C CA . GLY A 1 74 ? -6.163 -4.982 14.686 1.00 87.31 74 GLY A CA 1
ATOM 533 C C . GLY A 1 74 ? -5.159 -5.896 15.410 1.00 87.31 74 GLY A C 1
ATOM 534 O O . GLY A 1 74 ? -5.566 -6.866 16.043 1.00 87.31 74 GLY A O 1
ATOM 535 N N . GLY A 1 75 ? -3.855 -5.623 15.288 1.00 88.19 75 GLY A N 1
ATOM 536 C CA . GLY A 1 75 ? -2.780 -6.424 15.885 1.00 88.19 75 GLY A CA 1
ATOM 537 C C . GLY A 1 75 ? -2.367 -7.653 15.070 1.00 88.19 75 GLY A C 1
ATOM 538 O O . GLY A 1 75 ? -1.506 -8.405 15.521 1.00 88.19 75 GLY A O 1
ATOM 539 N N . GLN A 1 76 ? -2.958 -7.865 13.891 1.00 91.31 76 GLN A N 1
ATOM 540 C CA . GLN A 1 76 ? -2.604 -8.942 12.969 1.00 91.31 76 GLN A CA 1
ATOM 541 C C . GLN A 1 76 ? -1.838 -8.401 11.761 1.00 91.31 76 GLN A C 1
ATOM 543 O O . GLN A 1 76 ? -2.157 -7.338 11.228 1.00 91.31 76 GLN A O 1
ATOM 548 N N . SER A 1 77 ? -0.840 -9.163 11.316 1.00 94.75 77 SER A N 1
ATOM 549 C CA . SER A 1 77 ? 0.020 -8.797 10.189 1.00 94.75 77 SER A CA 1
ATOM 550 C C . SER A 1 77 ? -0.482 -9.402 8.880 1.00 94.75 77 SER A C 1
ATOM 552 O O . SER A 1 77 ? -0.561 -10.622 8.733 1.00 94.75 77 SER A O 1
ATOM 554 N N . PHE A 1 78 ? -0.737 -8.542 7.900 1.00 95.75 78 PHE A N 1
ATOM 555 C CA . PHE A 1 78 ? -1.161 -8.879 6.546 1.00 95.75 78 PHE A CA 1
ATOM 556 C C . PHE A 1 78 ? -0.052 -8.490 5.569 1.00 95.75 78 PHE A C 1
ATOM 558 O O . PHE A 1 78 ? 0.177 -7.314 5.293 1.00 95.75 78 PHE A O 1
ATOM 565 N N . LEU A 1 79 ? 0.672 -9.487 5.067 1.00 96.75 79 LEU A N 1
ATOM 566 C CA . LEU A 1 79 ? 1.792 -9.302 4.148 1.00 96.75 79 LEU A CA 1
ATOM 567 C C . LEU A 1 79 ? 1.321 -9.322 2.688 1.00 96.75 79 LEU A C 1
ATOM 569 O O . LEU A 1 79 ? 0.621 -10.246 2.273 1.00 96.75 79 LEU A O 1
ATOM 573 N N . LEU A 1 80 ? 1.754 -8.347 1.896 1.00 97.38 80 LEU A N 1
ATOM 574 C CA . LEU A 1 80 ? 1.652 -8.337 0.441 1.00 97.38 80 LEU A CA 1
ATOM 575 C C . LEU A 1 80 ? 3.040 -8.520 -0.173 1.00 97.38 80 LEU A C 1
ATOM 577 O O . LEU A 1 80 ? 3.987 -7.793 0.136 1.00 97.38 80 LEU A O 1
ATOM 581 N N . THR A 1 81 ? 3.145 -9.499 -1.061 1.00 97.00 81 THR A N 1
ATOM 582 C CA . THR A 1 81 ? 4.333 -9.724 -1.891 1.00 97.00 81 THR A CA 1
ATOM 583 C C . THR A 1 81 ? 4.340 -8.784 -3.100 1.00 97.00 81 THR A C 1
ATOM 585 O O . THR A 1 81 ? 3.268 -8.336 -3.516 1.00 97.00 81 THR A O 1
ATOM 588 N N . PRO A 1 82 ? 5.500 -8.534 -3.735 1.00 97.19 82 PRO A N 1
ATOM 589 C CA . PRO A 1 82 ? 5.579 -7.734 -4.958 1.00 97.19 82 PRO A CA 1
ATOM 590 C C . PRO A 1 82 ? 4.613 -8.158 -6.060 1.00 97.19 82 PRO A C 1
ATOM 592 O O . PRO A 1 82 ? 4.017 -7.321 -6.724 1.00 97.19 82 PRO A O 1
ATOM 595 N N . LEU A 1 83 ? 4.393 -9.463 -6.220 1.00 95.75 83 LEU A N 1
ATOM 596 C CA . LEU A 1 83 ? 3.454 -9.994 -7.210 1.00 95.75 83 LEU A CA 1
ATOM 597 C C . LEU A 1 83 ? 1.986 -9.683 -6.893 1.00 95.75 83 LEU A C 1
ATOM 599 O O . LEU A 1 83 ? 1.148 -9.796 -7.780 1.00 95.75 83 LEU A O 1
ATOM 603 N N . GLN A 1 84 ? 1.669 -9.344 -5.644 1.00 96.06 84 GLN A N 1
ATOM 604 C CA . GLN A 1 84 ? 0.311 -9.025 -5.205 1.00 96.06 84 GLN A CA 1
ATOM 605 C C . GLN A 1 84 ? 0.022 -7.528 -5.260 1.00 96.06 84 GLN A C 1
ATOM 607 O O . GLN A 1 84 ? -1.122 -7.159 -5.494 1.00 96.06 84 GLN A O 1
ATOM 612 N N . TYR A 1 85 ? 1.032 -6.677 -5.059 1.00 97.19 85 TYR A N 1
ATOM 613 C CA . TYR A 1 85 ? 0.848 -5.225 -5.087 1.00 97.19 85 TYR A CA 1
ATOM 614 C C . TYR A 1 85 ? 1.327 -4.549 -6.380 1.00 97.19 85 TYR A C 1
ATOM 616 O O . TYR A 1 85 ? 1.166 -3.342 -6.502 1.00 97.19 85 TYR A O 1
ATOM 624 N N . VAL A 1 86 ? 1.903 -5.271 -7.346 1.00 97.38 86 VAL A N 1
ATOM 625 C CA . VAL A 1 86 ? 2.248 -4.732 -8.676 1.00 97.38 86 VAL A CA 1
ATOM 626 C C . VAL A 1 86 ? 1.275 -5.263 -9.724 1.00 97.38 86 VAL A C 1
ATOM 628 O O . VAL A 1 86 ? 1.158 -6.474 -9.919 1.00 97.38 86 VAL A O 1
ATOM 631 N N . LEU A 1 87 ? 0.615 -4.354 -10.440 1.00 94.88 87 LEU A N 1
ATOM 632 C CA . LEU A 1 87 ? -0.307 -4.677 -11.522 1.00 94.88 87 LEU A CA 1
ATOM 633 C C . LEU A 1 87 ? 0.456 -4.730 -12.845 1.00 94.88 87 LEU A C 1
ATOM 635 O O . LEU A 1 87 ? 1.193 -3.809 -13.184 1.00 94.88 87 LEU A O 1
ATOM 639 N N . LYS A 1 88 ? 0.262 -5.802 -13.615 1.00 93.81 88 LYS A N 1
ATOM 640 C CA . LYS A 1 88 ? 0.794 -5.922 -14.977 1.00 93.81 88 LYS A CA 1
ATOM 641 C C . LYS A 1 88 ? -0.310 -5.593 -15.967 1.00 93.81 88 LYS A C 1
ATOM 643 O O . LYS A 1 88 ? -1.295 -6.326 -16.039 1.00 93.81 88 LYS A O 1
ATOM 648 N N . VAL A 1 89 ? -0.138 -4.526 -16.733 1.00 90.81 89 VAL A N 1
ATOM 649 C CA . VAL A 1 89 ? -1.087 -4.103 -17.768 1.00 90.81 89 VAL A CA 1
ATOM 650 C C . VAL A 1 89 ? -0.427 -4.195 -19.136 1.00 90.81 89 VAL A C 1
ATOM 652 O O . VAL A 1 89 ? 0.777 -4.005 -19.271 1.00 90.81 89 VAL A O 1
ATOM 655 N N . THR A 1 90 ? -1.196 -4.532 -20.168 1.00 90.94 90 THR A N 1
ATOM 656 C CA . THR A 1 90 ? -0.693 -4.555 -21.546 1.00 90.94 90 THR A CA 1
ATOM 657 C C . THR A 1 90 ? -1.240 -3.352 -22.293 1.00 90.94 90 THR A C 1
ATOM 659 O O . THR A 1 90 ? -2.444 -3.264 -22.525 1.00 90.94 90 THR A O 1
ATOM 662 N N . VAL A 1 91 ? -0.357 -2.439 -22.686 1.00 85.94 91 VAL A N 1
ATOM 663 C CA . VAL A 1 91 ? -0.693 -1.230 -23.442 1.00 85.94 91 VAL A CA 1
ATOM 664 C C . VAL A 1 91 ? 0.016 -1.314 -24.785 1.00 85.94 91 VAL A C 1
ATOM 666 O O . VAL A 1 91 ? 1.228 -1.479 -24.843 1.00 85.94 91 VAL A O 1
ATOM 669 N N . MET A 1 92 ? -0.739 -1.259 -25.886 1.00 87.69 92 MET A N 1
ATOM 670 C CA . MET A 1 92 ? -0.187 -1.335 -27.252 1.00 87.69 92 MET A CA 1
ATOM 671 C C . MET A 1 92 ? 0.742 -2.548 -27.494 1.00 87.69 92 MET A C 1
ATOM 673 O O . MET A 1 92 ? 1.711 -2.466 -28.242 1.00 87.69 92 MET A O 1
ATOM 677 N N . GLY A 1 93 ? 0.455 -3.686 -26.850 1.00 87.31 93 GLY A N 1
ATOM 678 C CA . GLY A 1 93 ? 1.262 -4.909 -26.960 1.00 87.31 93 GLY A CA 1
ATOM 679 C C . GLY A 1 93 ? 2.535 -4.927 -26.105 1.00 87.31 93 GLY A C 1
ATOM 680 O O . GLY A 1 93 ? 3.260 -5.919 -26.133 1.00 87.31 93 GLY A O 1
ATOM 681 N N . GLN A 1 94 ? 2.799 -3.876 -25.324 1.00 87.44 94 GLN A N 1
ATOM 682 C CA . GLN A 1 94 ? 3.892 -3.813 -24.354 1.00 87.44 94 GLN A CA 1
ATOM 683 C C . GLN A 1 94 ? 3.355 -4.012 -22.935 1.00 87.44 94 GLN A C 1
ATOM 685 O O . GLN A 1 94 ? 2.280 -3.521 -22.592 1.00 87.44 94 GLN A O 1
ATOM 690 N N . SER A 1 95 ? 4.084 -4.773 -22.116 1.00 89.44 95 SER A N 1
ATOM 691 C CA . SER A 1 95 ? 3.728 -4.982 -20.711 1.00 89.44 95 SER A CA 1
ATOM 692 C C . SER A 1 95 ? 4.306 -3.853 -19.869 1.00 89.44 95 SER A C 1
ATOM 694 O O . SER A 1 95 ? 5.523 -3.748 -19.740 1.00 89.44 95 SER A O 1
ATOM 696 N N . GLU A 1 96 ? 3.429 -3.086 -19.239 1.00 92.44 96 GLU A N 1
ATOM 697 C CA . GLU A 1 96 ? 3.769 -2.089 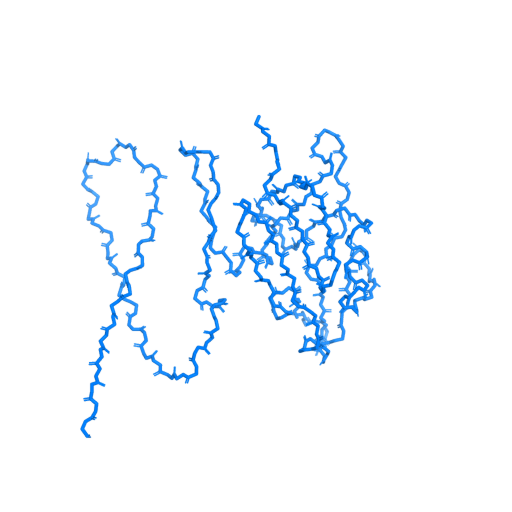-18.230 1.00 92.44 96 GLU A CA 1
ATOM 698 C C . GLU A 1 96 ? 3.457 -2.641 -16.839 1.00 92.44 96 GLU A C 1
ATOM 700 O O . GLU A 1 96 ? 2.500 -3.401 -16.651 1.00 92.44 96 GLU A O 1
ATOM 705 N N . CYS A 1 97 ? 4.279 -2.281 -15.856 1.00 96.00 97 CYS A N 1
ATOM 706 C CA . CYS A 1 97 ? 4.072 -2.672 -14.468 1.00 96.00 97 CYS A CA 1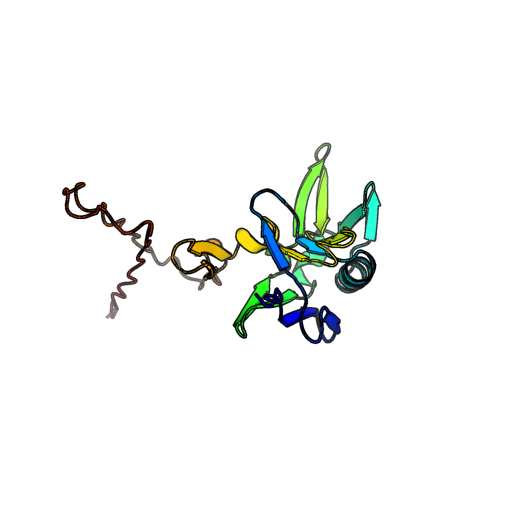
ATOM 707 C C . CYS A 1 97 ? 3.790 -1.438 -13.624 1.00 96.00 97 CYS A C 1
ATOM 709 O O . CYS A 1 97 ? 4.651 -0.577 -13.459 1.00 96.00 97 CYS A O 1
ATOM 711 N N . ILE A 1 98 ? 2.580 -1.374 -13.083 1.00 96.12 98 ILE A N 1
ATOM 712 C CA . ILE A 1 98 ? 2.070 -0.256 -12.299 1.00 96.12 98 ILE A CA 1
ATOM 713 C C . ILE A 1 98 ? 2.103 -0.647 -10.821 1.00 96.12 98 ILE A C 1
ATOM 715 O O . ILE A 1 98 ? 1.710 -1.750 -10.437 1.00 96.12 98 ILE A O 1
ATOM 719 N N . SER A 1 99 ? 2.588 0.257 -9.979 1.00 97.81 99 SER A N 1
ATOM 720 C CA . SER A 1 99 ? 2.487 0.129 -8.531 1.00 97.81 99 SER A CA 1
ATOM 721 C C . SER A 1 99 ? 1.026 0.171 -8.101 1.00 97.81 99 SER A C 1
ATOM 723 O O . SER A 1 99 ? 0.283 1.075 -8.471 1.00 97.81 99 SER A O 1
ATOM 725 N N . GLY A 1 100 ? 0.625 -0.760 -7.245 1.00 97.50 100 GLY A N 1
ATOM 726 C CA . GLY A 1 100 ? -0.703 -0.788 -6.647 1.00 97.50 100 GLY A CA 1
ATOM 727 C C . GLY A 1 100 ? -0.962 0.324 -5.633 1.00 97.50 100 GLY A C 1
ATOM 728 O O . GLY A 1 100 ? -2.026 0.314 -5.029 1.00 97.50 100 GLY A O 1
ATOM 729 N N . PHE A 1 101 ? -0.016 1.244 -5.416 1.00 98.00 101 PHE A N 1
ATOM 730 C CA . PHE A 1 101 ? -0.103 2.334 -4.445 1.00 98.00 101 PHE A CA 1
ATOM 731 C C . PHE A 1 101 ? -0.269 3.691 -5.134 1.00 98.00 101 PHE A C 1
ATOM 733 O O . PHE A 1 101 ? 0.621 4.123 -5.873 1.00 98.00 101 PHE A O 1
ATOM 740 N N . ILE A 1 102 ? -1.353 4.400 -4.815 1.00 97.12 102 ILE A N 1
ATOM 741 C CA . ILE A 1 102 ? -1.676 5.723 -5.363 1.00 97.12 102 ILE A CA 1
ATOM 742 C C . ILE A 1 102 ? -1.863 6.773 -4.262 1.00 97.12 102 ILE A C 1
ATOM 744 O O . ILE A 1 102 ? -2.375 6.493 -3.178 1.00 97.12 102 ILE A O 1
ATOM 748 N N . GLY A 1 103 ? -1.387 7.992 -4.522 1.00 96.31 103 GLY A N 1
ATOM 749 C CA . GLY A 1 103 ? -1.563 9.123 -3.614 1.00 96.31 103 GLY A CA 1
ATOM 750 C C . GLY A 1 103 ? -2.954 9.724 -3.770 1.00 96.31 103 GLY A C 1
ATOM 751 O O . GLY A 1 103 ? -3.325 10.115 -4.874 1.00 96.31 103 GLY A O 1
ATOM 752 N N . LEU A 1 104 ? -3.708 9.808 -2.676 1.00 95.00 104 LEU A N 1
ATOM 753 C CA . LEU A 1 104 ? -5.026 10.432 -2.638 1.00 95.00 104 LEU A CA 1
ATOM 754 C C . LEU A 1 104 ? -5.209 11.175 -1.313 1.00 95.00 104 LEU A C 1
ATOM 756 O O . LEU A 1 104 ? -5.326 10.568 -0.249 1.00 95.00 104 LEU A O 1
ATOM 760 N N . ASP A 1 105 ? -5.276 12.502 -1.384 1.00 95.38 105 ASP A N 1
ATOM 761 C CA . ASP A 1 105 ? -5.478 13.345 -0.208 1.00 95.38 105 ASP A CA 1
ATOM 762 C C . ASP A 1 105 ? -6.973 13.613 0.005 1.00 95.38 105 ASP A C 1
ATOM 764 O O . ASP A 1 105 ? -7.574 14.483 -0.626 1.00 95.38 105 ASP A O 1
ATOM 768 N N . VAL A 1 106 ? -7.586 12.850 0.913 1.00 93.19 106 VAL A N 1
ATOM 769 C CA . VAL A 1 106 ? -8.981 13.057 1.325 1.00 93.19 106 VAL A CA 1
ATOM 770 C C . VAL A 1 106 ? -9.044 14.197 2.354 1.00 93.19 106 VAL A C 1
ATOM 772 O O . VAL A 1 106 ? -8.384 14.104 3.393 1.00 93.19 106 VAL A O 1
ATOM 775 N N . PRO A 1 107 ? -9.823 15.271 2.121 1.00 92.25 107 PRO A N 1
ATOM 776 C CA . PRO A 1 107 ? -9.916 16.379 3.065 1.00 92.25 107 PRO A CA 1
ATOM 777 C C . PRO A 1 107 ? -10.762 16.025 4.306 1.00 92.25 107 PRO A C 1
ATOM 779 O O . PRO A 1 107 ? -11.566 15.082 4.288 1.00 92.25 107 PRO A O 1
ATOM 782 N N . PRO A 1 108 ? -10.632 16.798 5.400 1.00 91.88 108 PRO A N 1
ATOM 783 C CA . PRO A 1 108 ? -11.546 16.720 6.538 1.00 91.88 108 PRO A CA 1
ATOM 784 C C . PRO A 1 108 ? -13.015 16.911 6.109 1.00 91.88 108 PRO A C 1
ATOM 786 O O . PRO A 1 108 ? -13.277 17.666 5.170 1.00 91.88 108 PRO A O 1
ATOM 789 N N . PRO A 1 109 ? -13.991 16.272 6.786 1.00 90.31 109 PRO A N 1
ATOM 790 C CA . PRO A 1 109 ? -13.874 15.561 8.066 1.00 90.31 109 PRO A CA 1
ATOM 791 C C . PRO A 1 109 ? -13.529 14.065 7.957 1.00 90.31 109 PRO A C 1
ATOM 793 O O . PRO A 1 109 ? -13.380 13.412 8.984 1.00 90.31 109 PRO A O 1
ATOM 796 N N . MET A 1 110 ? -13.448 13.507 6.746 1.00 86.44 110 MET A N 1
ATOM 797 C CA . MET A 1 110 ? -13.250 12.062 6.555 1.00 86.44 110 MET A CA 1
ATOM 798 C C . MET A 1 110 ? -11.775 11.656 6.549 1.00 86.44 110 MET A C 1
ATOM 800 O O . MET A 1 110 ? -11.443 10.579 7.037 1.00 86.44 110 MET A O 1
ATOM 804 N N . GLY A 1 111 ? -10.903 12.490 5.976 1.00 87.25 111 GLY A N 1
ATOM 805 C CA . GLY A 1 111 ? -9.475 12.204 5.879 1.00 87.25 111 GLY A CA 1
ATOM 806 C C . GLY A 1 111 ? -8.615 12.896 6.946 1.00 87.25 111 GLY A C 1
ATOM 807 O O . GLY A 1 111 ? -9.111 13.739 7.699 1.00 87.25 111 GLY A O 1
ATOM 808 N N . PRO A 1 112 ? -7.313 12.562 7.008 1.00 91.62 112 PRO A N 1
ATOM 809 C CA . PRO A 1 112 ? -6.612 11.629 6.120 1.00 91.62 112 PRO A CA 1
ATOM 810 C C . PRO A 1 112 ? -7.005 10.169 6.389 1.00 91.62 112 PRO A C 1
ATOM 812 O O . PRO A 1 112 ? -7.212 9.772 7.535 1.00 91.62 112 PRO A O 1
ATOM 815 N N . LEU A 1 113 ? -7.111 9.368 5.329 1.00 92.94 113 LEU A N 1
ATOM 816 C CA . LEU A 1 113 ? -7.456 7.951 5.427 1.00 92.94 113 LEU A CA 1
ATOM 817 C C . LEU A 1 113 ? -6.689 7.122 4.397 1.00 92.94 113 LEU A C 1
ATOM 819 O O . LEU A 1 113 ? -6.264 7.637 3.363 1.00 92.94 113 LEU A O 1
ATOM 823 N N . TRP A 1 114 ? -6.548 5.836 4.689 1.00 95.50 114 TRP A N 1
ATOM 824 C CA . TRP A 1 114 ? -6.078 4.819 3.759 1.00 95.50 114 TRP A CA 1
ATOM 825 C C . TRP A 1 114 ? -7.263 4.053 3.167 1.00 95.50 114 TRP A C 1
ATOM 827 O O . TRP A 1 114 ? -8.232 3.757 3.866 1.00 95.50 114 TRP A O 1
ATOM 837 N N . ILE A 1 115 ? -7.183 3.705 1.888 1.00 95.56 115 ILE A N 1
ATOM 838 C CA . ILE A 1 115 ? -8.187 2.890 1.199 1.00 95.56 115 ILE A CA 1
ATOM 839 C C . ILE A 1 115 ? -7.553 1.546 0.863 1.00 95.56 115 ILE A C 1
ATOM 841 O O . ILE A 1 115 ? -6.591 1.473 0.097 1.00 95.56 115 ILE A O 1
ATOM 845 N N . LEU A 1 116 ? -8.088 0.484 1.460 1.00 95.75 116 LEU A N 1
ATOM 846 C CA . LEU A 1 116 ? -7.730 -0.899 1.182 1.00 95.75 116 LEU A CA 1
ATOM 847 C C . LEU A 1 116 ? -8.610 -1.400 0.032 1.00 95.75 116 LEU A C 1
ATOM 849 O O . LEU A 1 116 ? -9.693 -1.937 0.267 1.00 95.75 116 LEU A O 1
ATOM 853 N N . GLY A 1 117 ? -8.156 -1.154 -1.196 1.00 95.25 117 GLY A N 1
ATOM 854 C CA . GLY A 1 117 ? -8.844 -1.569 -2.417 1.00 95.25 117 GLY A CA 1
ATOM 855 C C . GLY A 1 117 ? -8.603 -3.027 -2.812 1.00 95.25 117 GLY A C 1
ATOM 856 O O . GLY A 1 117 ? -8.095 -3.838 -2.027 1.00 95.25 117 GLY A O 1
ATOM 857 N N . ASP A 1 118 ? -8.897 -3.348 -4.071 1.00 94.50 118 ASP A N 1
ATOM 858 C CA . ASP A 1 118 ? -8.790 -4.702 -4.633 1.00 94.50 118 ASP A CA 1
ATOM 859 C C . ASP A 1 118 ? -7.384 -5.304 -4.514 1.00 94.50 118 ASP A C 1
ATOM 861 O O . ASP A 1 118 ? -7.243 -6.507 -4.293 1.00 94.50 118 ASP A O 1
ATOM 865 N N . VAL A 1 119 ? -6.331 -4.483 -4.584 1.00 96.50 119 VAL A N 1
ATOM 866 C CA . VAL A 1 119 ? -4.944 -4.932 -4.352 1.00 96.50 119 VAL A CA 1
ATOM 867 C C . VAL A 1 119 ? -4.767 -5.586 -2.971 1.00 96.50 119 VAL A C 1
ATOM 869 O O . VAL A 1 119 ? -4.005 -6.545 -2.835 1.00 96.50 119 VAL A O 1
ATOM 872 N N . PHE A 1 120 ? -5.476 -5.110 -1.944 1.00 96.00 120 PHE A N 1
ATOM 873 C CA . PHE A 1 120 ? -5.458 -5.720 -0.611 1.00 96.00 120 PHE A CA 1
ATOM 874 C C . PHE A 1 120 ? -6.528 -6.810 -0.460 1.00 96.00 120 PHE A C 1
ATOM 876 O O . PHE A 1 120 ? -6.245 -7.884 0.075 1.00 96.00 120 PHE A O 1
ATOM 883 N N . ILE A 1 121 ? -7.745 -6.564 -0.950 1.00 93.75 121 ILE A N 1
ATOM 884 C CA . ILE A 1 121 ? -8.889 -7.481 -0.803 1.00 93.75 121 ILE A CA 1
ATOM 885 C C . ILE A 1 121 ? -8.704 -8.765 -1.637 1.00 93.75 121 ILE A C 1
ATOM 887 O O . ILE A 1 121 ? -9.154 -9.838 -1.244 1.00 93.75 121 ILE A O 1
ATOM 891 N N . GLY A 1 122 ? -7.996 -8.716 -2.766 1.00 92.88 122 GLY A N 1
ATOM 892 C CA . GLY A 1 122 ? -7.758 -9.890 -3.612 1.00 92.88 122 GLY A CA 1
ATOM 893 C C . GLY A 1 122 ? -7.014 -11.019 -2.879 1.00 92.88 122 GLY A C 1
ATOM 894 O O . GLY A 1 122 ? -7.483 -12.161 -2.851 1.00 92.88 122 GLY A O 1
ATOM 895 N N . PRO A 1 123 ? -5.861 -10.741 -2.245 1.00 95.06 123 PRO A N 1
ATOM 896 C CA . PRO A 1 123 ? -5.154 -11.721 -1.423 1.00 95.06 123 PRO A CA 1
ATOM 897 C C . PRO A 1 123 ? -5.874 -12.120 -0.128 1.00 95.06 123 PRO A C 1
ATOM 899 O O . PRO A 1 123 ? -5.628 -13.224 0.376 1.00 95.06 123 PRO A O 1
ATOM 902 N N . TYR A 1 124 ? -6.759 -11.267 0.393 1.00 94.31 124 TYR A N 1
ATOM 903 C CA . TYR A 1 124 ? -7.430 -11.449 1.679 1.00 94.31 124 TYR A CA 1
ATOM 904 C C . TYR A 1 124 ? -8.956 -11.418 1.544 1.00 94.31 124 TYR A C 1
ATOM 906 O O . TYR A 1 124 ? -9.567 -10.358 1.437 1.00 94.31 124 TYR A O 1
ATOM 914 N N . TYR A 1 125 ? -9.584 -12.594 1.647 1.00 93.44 125 TYR A N 1
ATOM 915 C CA . TYR A 1 125 ? -11.036 -12.705 1.753 1.00 93.44 125 TYR A CA 1
ATOM 916 C C . TYR A 1 125 ? -11.534 -11.779 2.859 1.00 93.44 125 TYR A C 1
ATOM 918 O O . TYR A 1 125 ? -11.037 -11.835 3.985 1.00 93.44 125 TYR A O 1
ATOM 926 N N . THR A 1 126 ? -12.500 -10.936 2.513 1.00 90.94 126 THR A N 1
ATOM 927 C CA . THR A 1 126 ? -12.997 -9.872 3.378 1.00 90.94 126 THR A CA 1
ATOM 928 C C . THR A 1 126 ? -14.463 -10.133 3.709 1.00 90.94 126 THR A C 1
ATOM 930 O O . THR A 1 126 ? -15.299 -10.234 2.813 1.00 90.94 126 THR A O 1
ATOM 933 N N . GLU A 1 127 ? -14.778 -10.258 4.995 1.00 93.44 127 GLU A N 1
ATOM 934 C CA . GLU A 1 127 ? -16.143 -10.398 5.507 1.00 93.44 127 GLU A CA 1
ATOM 935 C C . GLU A 1 127 ? -16.604 -9.072 6.118 1.00 93.44 127 GLU A C 1
ATOM 937 O O . GLU A 1 127 ? -15.962 -8.554 7.030 1.00 93.44 127 GLU A O 1
ATOM 942 N N . PHE A 1 128 ? -17.742 -8.553 5.655 1.00 90.56 128 PHE A N 1
ATOM 943 C CA . PHE A 1 128 ? -18.399 -7.380 6.232 1.00 90.56 128 PHE A CA 1
ATOM 944 C C . PHE A 1 128 ? -19.540 -7.836 7.150 1.00 90.56 128 PHE A C 1
ATOM 946 O O . PHE A 1 128 ? -20.648 -8.133 6.700 1.00 90.56 128 PHE A O 1
ATOM 953 N N . ASP A 1 129 ? -19.269 -7.908 8.451 1.00 90.50 129 ASP A N 1
ATOM 954 C CA . ASP A 1 129 ? -20.231 -8.345 9.463 1.00 90.50 129 ASP A CA 1
ATOM 955 C C . ASP A 1 129 ? -20.969 -7.130 10.039 1.00 90.50 129 ASP A C 1
ATOM 957 O O . ASP A 1 129 ? -20.588 -6.548 11.060 1.00 90.50 129 ASP A O 1
ATOM 961 N N . MET A 1 130 ? -22.053 -6.749 9.358 1.00 90.75 130 MET A N 1
ATOM 962 C CA . MET A 1 130 ? -22.922 -5.637 9.761 1.00 90.75 130 MET A CA 1
ATOM 963 C C . MET A 1 130 ? -23.656 -5.906 11.082 1.00 90.75 130 MET A C 1
ATOM 965 O O . MET A 1 130 ? -24.029 -4.966 11.776 1.00 90.75 130 MET A O 1
ATOM 969 N N . GLY A 1 131 ? -23.859 -7.177 11.451 1.00 93.56 131 GLY A N 1
ATOM 970 C CA . GLY A 1 131 ? -24.510 -7.543 12.711 1.00 93.56 131 GLY A CA 1
ATOM 971 C C . GLY A 1 131 ? -23.654 -7.199 13.930 1.00 93.56 131 GLY A C 1
ATOM 972 O O . GLY A 1 131 ? -24.190 -6.829 14.972 1.00 93.56 131 GLY A O 1
ATOM 973 N N . ASN A 1 132 ? -22.328 -7.277 13.779 1.00 91.94 132 ASN A N 1
ATOM 974 C CA . ASN A 1 132 ? -21.362 -6.973 14.836 1.00 91.94 132 ASN A CA 1
ATOM 975 C C . ASN A 1 132 ? -20.513 -5.718 14.558 1.00 91.94 132 ASN A C 1
ATOM 977 O O . ASN A 1 132 ? -19.570 -5.458 15.303 1.00 91.94 132 ASN A O 1
ATOM 981 N N . ASN A 1 133 ? -20.831 -4.944 13.512 1.00 87.62 133 ASN A N 1
ATOM 982 C CA . ASN A 1 133 ? -20.096 -3.743 13.087 1.00 87.62 133 ASN A CA 1
ATOM 983 C C . ASN A 1 133 ? -18.576 -3.967 12.975 1.00 87.62 133 ASN A C 1
ATOM 985 O O . ASN A 1 133 ? -17.778 -3.205 13.529 1.00 87.62 133 ASN A O 1
ATOM 989 N N . ARG A 1 134 ? -18.168 -5.035 12.285 1.00 88.44 134 ARG A N 1
ATOM 990 C CA . ARG A 1 134 ? -16.752 -5.399 12.132 1.00 88.44 134 ARG A CA 1
ATOM 991 C C . ARG A 1 134 ? -16.443 -5.905 10.731 1.00 88.44 134 ARG A C 1
ATOM 993 O O . ARG A 1 134 ? -17.327 -6.363 10.012 1.00 88.44 134 ARG A O 1
ATOM 1000 N N . ILE A 1 135 ? -15.162 -5.860 10.390 1.00 90.50 135 ILE A N 1
ATOM 1001 C CA . ILE A 1 135 ? -14.617 -6.435 9.164 1.00 90.50 135 ILE A CA 1
ATOM 1002 C C . ILE A 1 135 ? -13.644 -7.546 9.558 1.00 90.50 135 ILE A C 1
ATOM 1004 O O . ILE A 1 135 ? -12.850 -7.373 10.486 1.00 90.50 135 ILE A O 1
ATOM 1008 N N . GLY A 1 136 ? -13.737 -8.689 8.884 1.00 91.50 136 GLY A N 1
ATOM 1009 C CA . GLY A 1 136 ? -12.833 -9.824 9.045 1.00 91.50 136 GLY A CA 1
ATOM 1010 C C . GLY A 1 136 ? -11.996 -10.041 7.791 1.00 91.50 136 GLY A C 1
ATOM 1011 O O . GLY A 1 136 ? -12.503 -9.895 6.683 1.00 91.50 136 GLY A O 1
ATOM 1012 N N . PHE A 1 137 ? -10.733 -10.426 7.966 1.00 93.44 137 PHE A N 1
ATOM 1013 C CA . PHE A 1 137 ? -9.827 -10.755 6.868 1.00 93.44 137 PHE A CA 1
ATOM 1014 C C . PHE A 1 137 ? -9.267 -12.167 7.041 1.00 93.44 137 PHE A C 1
ATOM 1016 O O . PHE A 1 137 ? -8.837 -12.540 8.134 1.00 93.44 137 PHE A O 1
ATOM 1023 N N . ALA A 1 138 ? -9.227 -12.937 5.956 1.00 92.69 138 ALA A N 1
ATOM 1024 C CA . ALA A 1 138 ? -8.625 -14.267 5.916 1.00 92.69 138 ALA A CA 1
ATOM 1025 C C . ALA A 1 138 ? -7.813 -14.455 4.630 1.00 92.69 138 ALA A C 1
ATOM 1027 O O . ALA A 1 138 ? -8.204 -13.995 3.562 1.00 92.69 138 ALA A O 1
ATOM 1028 N N . ARG A 1 139 ? -6.675 -15.150 4.701 1.00 92.06 139 ARG A N 1
ATOM 1029 C CA . ARG A 1 139 ? -5.828 -15.395 3.522 1.00 92.06 139 ARG A CA 1
ATOM 1030 C C . ARG A 1 139 ? -6.563 -16.267 2.499 1.00 92.06 139 ARG A C 1
ATOM 1032 O O . ARG A 1 139 ? -7.109 -17.311 2.853 1.00 92.06 139 ARG A O 1
ATOM 1039 N N . THR A 1 140 ? -6.555 -15.872 1.228 1.00 89.94 140 THR A N 1
ATOM 1040 C CA . THR A 1 140 ? -7.143 -16.689 0.155 1.00 89.94 140 THR A CA 1
ATOM 1041 C C . THR A 1 140 ? -6.227 -17.850 -0.236 1.00 89.94 140 THR A C 1
ATOM 1043 O O . THR A 1 140 ? -5.008 -17.785 -0.072 1.00 89.94 140 THR A O 1
ATOM 1046 N N . LYS A 1 141 ? -6.798 -18.906 -0.840 1.00 85.12 141 LYS A N 1
ATOM 1047 C CA . LYS A 1 141 ? -6.024 -20.045 -1.377 1.00 85.12 141 LYS A CA 1
ATOM 1048 C C . LYS A 1 141 ? -4.940 -19.599 -2.365 1.00 85.12 141 LYS A C 1
ATOM 1050 O O . LYS A 1 141 ? -3.845 -20.146 -2.355 1.00 85.12 141 LYS A O 1
ATOM 1055 N N . SER A 1 142 ? -5.240 -18.593 -3.185 1.00 71.56 142 SER A N 1
ATOM 1056 C CA . SER A 1 142 ? -4.316 -18.035 -4.179 1.00 71.56 142 SER A CA 1
ATOM 1057 C C . SER A 1 142 ? -3.175 -17.227 -3.557 1.00 71.56 142 SER A C 1
ATOM 1059 O O . SER A 1 142 ? -2.116 -17.107 -4.165 1.00 71.56 142 SER A O 1
ATOM 1061 N N . ALA A 1 143 ? -3.379 -16.680 -2.355 1.00 69.56 143 ALA A N 1
ATOM 1062 C CA . ALA A 1 143 ? -2.373 -15.925 -1.618 1.00 69.56 143 ALA A CA 1
ATOM 1063 C C . ALA A 1 143 ? -1.505 -16.797 -0.702 1.00 69.56 143 ALA A C 1
ATOM 1065 O O . ALA A 1 143 ? -0.480 -16.313 -0.217 1.00 69.56 143 ALA A O 1
ATOM 1066 N N . SER A 1 144 ? -1.901 -18.039 -0.415 1.00 60.03 144 SER A N 1
ATOM 1067 C CA . SER A 1 144 ? -1.092 -18.994 0.348 1.00 60.03 144 SER A CA 1
ATOM 1068 C C . SER A 1 144 ? 0.172 -19.377 -0.428 1.00 60.03 144 SER A C 1
ATOM 1070 O O . SER A 1 144 ? 0.104 -19.524 -1.650 1.00 60.03 144 SER A O 1
ATOM 1072 N N . PRO A 1 145 ? 1.333 -19.558 0.237 1.00 51.47 145 PRO A N 1
ATOM 1073 C CA . PRO A 1 145 ? 2.503 -20.110 -0.428 1.00 51.47 145 PRO A CA 1
ATOM 1074 C C . PRO A 1 145 ? 2.092 -21.463 -1.001 1.00 51.47 145 PRO A C 1
ATOM 1076 O O . PRO A 1 145 ? 1.624 -22.328 -0.258 1.00 51.47 145 PRO A O 1
ATOM 1079 N N . LYS A 1 146 ? 2.202 -21.632 -2.321 1.00 41.59 146 LYS A N 1
ATOM 1080 C CA . LYS A 1 146 ? 2.006 -22.942 -2.934 1.00 41.59 146 LYS A CA 1
ATOM 1081 C C . LYS A 1 146 ? 3.111 -23.839 -2.389 1.00 41.59 146 LYS A C 1
ATOM 1083 O O . LYS A 1 146 ? 4.256 -23.718 -2.817 1.00 41.59 146 LYS A O 1
ATOM 1088 N N . VAL A 1 147 ? 2.779 -24.691 -1.420 1.00 42.91 147 VAL A N 1
ATOM 1089 C CA . VAL A 1 147 ? 3.636 -25.820 -1.069 1.00 42.91 147 VAL A CA 1
ATOM 1090 C C . VAL A 1 147 ? 3.757 -26.645 -2.346 1.00 42.91 147 VAL A C 1
ATOM 1092 O O . VAL A 1 147 ? 2.771 -27.014 -2.979 1.00 42.91 147 VAL A O 1
ATOM 1095 N N . ASN A 1 148 ? 4.992 -26.801 -2.782 1.00 40.06 148 ASN A N 1
ATOM 1096 C CA . ASN A 1 148 ? 5.442 -27.494 -3.970 1.00 40.06 148 ASN A CA 1
ATOM 1097 C C . ASN A 1 148 ? 5.168 -29.000 -3.870 1.00 40.06 148 ASN A C 1
ATOM 1099 O O . ASN A 1 148 ? 6.063 -29.781 -3.576 1.00 40.06 148 ASN A O 1
ATOM 1103 N N . ALA A 1 149 ? 3.931 -29.392 -4.147 1.00 38.25 149 ALA A N 1
ATOM 1104 C CA . ALA A 1 149 ? 3.552 -30.699 -4.664 1.00 38.25 149 ALA A CA 1
ATOM 1105 C C . ALA A 1 149 ? 2.145 -30.562 -5.256 1.00 38.25 149 ALA A C 1
ATOM 1107 O O . ALA A 1 149 ? 1.321 -29.806 -4.740 1.00 38.25 149 ALA A O 1
ATOM 1108 N N . GLU A 1 150 ? 1.861 -31.270 -6.344 1.00 42.47 150 GLU A N 1
ATOM 1109 C CA . GLU A 1 150 ? 0.500 -31.476 -6.838 1.00 42.47 150 GLU A CA 1
ATOM 1110 C C . GLU A 1 150 ? -0.303 -32.280 -5.804 1.00 42.47 150 GLU A C 1
ATOM 1112 O O . GLU A 1 150 ? -0.542 -33.475 -5.949 1.00 42.47 150 GLU A O 1
ATOM 1117 N N . THR A 1 151 ? -0.726 -31.636 -4.721 1.00 40.78 151 THR A N 1
ATOM 1118 C CA . THR A 1 151 ? -1.736 -32.198 -3.835 1.00 40.78 151 THR A CA 1
ATOM 1119 C C . THR A 1 151 ? -3.076 -31.899 -4.486 1.00 40.78 151 THR A C 1
ATOM 1121 O O . THR A 1 151 ? -3.502 -30.745 -4.566 1.00 40.78 151 THR A O 1
ATOM 1124 N N . HIS A 1 152 ? -3.747 -32.930 -4.992 1.00 38.88 152 HIS A N 1
ATOM 1125 C CA . HIS A 1 152 ? -5.138 -32.833 -5.419 1.00 38.88 152 HIS A CA 1
ATOM 1126 C C . HIS A 1 152 ? -6.013 -32.482 -4.205 1.00 38.88 152 HIS A C 1
ATOM 1128 O O . HIS A 1 152 ? -6.561 -33.354 -3.537 1.00 38.88 152 HIS A O 1
ATOM 1134 N N . ILE A 1 153 ? -6.149 -31.188 -3.905 1.00 47.25 153 ILE A N 1
ATOM 1135 C CA . ILE A 1 153 ? -7.056 -30.687 -2.871 1.00 47.25 153 ILE A CA 1
ATOM 1136 C C . ILE A 1 153 ? -8.481 -30.852 -3.407 1.00 47.25 153 ILE A C 1
ATOM 1138 O O . ILE A 1 153 ? -8.994 -29.992 -4.133 1.00 47.25 153 ILE A O 1
ATOM 1142 N N . LYS A 1 154 ? -9.141 -31.963 -3.063 1.00 41.56 154 LYS A N 1
ATOM 1143 C CA . LYS A 1 154 ? -10.582 -32.122 -3.285 1.00 41.56 154 LYS A CA 1
ATOM 1144 C C . LYS A 1 154 ? -11.312 -31.112 -2.403 1.00 41.56 154 LYS A C 1
ATOM 1146 O O . LYS A 1 154 ? -11.522 -31.325 -1.217 1.00 41.56 154 LYS A O 1
ATOM 1151 N N . THR A 1 155 ? -11.682 -29.978 -2.988 1.00 40.19 155 THR A N 1
ATOM 1152 C CA . THR A 1 155 ? -12.562 -29.013 -2.326 1.00 40.19 155 THR A CA 1
ATOM 1153 C C . THR A 1 155 ? -13.995 -29.504 -2.499 1.00 40.19 155 THR A C 1
ATOM 1155 O O . THR A 1 155 ? -14.602 -29.286 -3.547 1.00 40.19 155 THR A O 1
ATOM 1158 N N . THR A 1 156 ? -14.537 -30.194 -1.499 1.00 41.91 156 THR A N 1
ATOM 1159 C CA . THR A 1 156 ? -15.954 -30.570 -1.505 1.00 41.91 156 THR A CA 1
ATOM 1160 C C . THR A 1 156 ? -16.776 -29.388 -1.005 1.00 41.91 156 THR A C 1
ATOM 1162 O O . THR A 1 156 ? -16.716 -29.019 0.164 1.00 41.91 156 THR A O 1
ATOM 1165 N N . PHE A 1 157 ? -17.562 -28.781 -1.892 1.00 41.84 157 PHE A N 1
ATOM 1166 C CA . PHE A 1 157 ? -18.567 -27.799 -1.500 1.00 41.84 157 PHE A CA 1
ATOM 1167 C C . PHE A 1 157 ? -19.701 -28.528 -0.771 1.00 41.84 157 PHE A C 1
ATOM 1169 O O . PHE A 1 157 ? -20.455 -29.280 -1.393 1.00 41.84 157 PHE A O 1
ATOM 1176 N N . LYS A 1 158 ? -19.857 -28.314 0.541 1.00 41.06 158 LYS A N 1
ATOM 1177 C CA . LYS A 1 158 ? -21.096 -28.712 1.221 1.00 41.06 158 LYS A CA 1
ATOM 1178 C C . LYS A 1 158 ? -22.218 -27.845 0.649 1.00 41.06 158 LYS A C 1
ATOM 1180 O O . LYS A 1 158 ? -22.194 -26.623 0.780 1.00 41.06 158 LYS A O 1
ATOM 1185 N N . LYS A 1 159 ? -23.187 -28.472 -0.030 1.00 36.59 159 LYS A N 1
ATOM 1186 C CA . LYS A 1 159 ? -24.421 -27.789 -0.439 1.00 36.59 159 LYS A CA 1
ATOM 1187 C C . LYS A 1 159 ? -25.039 -27.167 0.819 1.00 36.59 159 LYS A C 1
ATOM 1189 O O . LYS A 1 159 ? -25.160 -27.886 1.816 1.00 36.59 159 LYS A O 1
ATOM 1194 N N . PRO A 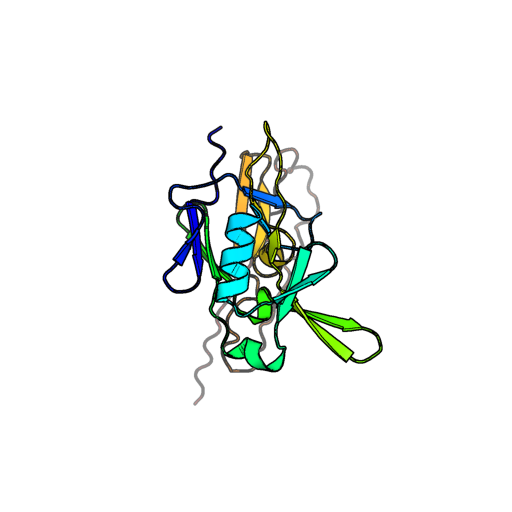1 160 ? -25.428 -25.880 0.801 1.00 45.94 160 PRO A N 1
ATOM 1195 C CA . PRO A 1 160 ? -26.160 -25.316 1.921 1.00 45.94 160 PRO A CA 1
ATOM 1196 C C . PRO A 1 160 ? -27.412 -26.174 2.166 1.00 45.94 160 PRO A C 1
ATOM 1198 O O . PRO A 1 160 ? -28.024 -26.639 1.194 1.00 45.94 160 PRO A O 1
ATOM 1201 N N . PRO A 1 161 ? -27.780 -26.440 3.433 1.00 43.56 161 PRO A N 1
ATOM 1202 C CA . PRO A 1 161 ? -28.997 -27.179 3.730 1.00 43.56 161 PRO A CA 1
ATOM 1203 C C . PRO A 1 161 ? -30.190 -26.481 3.059 1.00 43.56 161 PRO A C 1
ATOM 1205 O O . PRO A 1 161 ? -30.189 -25.251 2.944 1.00 43.56 161 PRO A O 1
ATOM 1208 N N . PRO A 1 162 ? -31.199 -27.239 2.588 1.00 42.84 162 PRO A N 1
ATOM 1209 C CA . PRO A 1 162 ? -32.379 -26.649 1.973 1.00 42.84 162 PRO A CA 1
ATOM 1210 C C . PRO A 1 162 ? -32.978 -25.617 2.928 1.00 42.84 162 PRO A C 1
ATOM 1212 O O . PRO A 1 162 ? -33.030 -25.856 4.136 1.00 42.84 162 PRO A O 1
ATOM 1215 N N . PHE A 1 163 ? -33.377 -24.467 2.377 1.00 49.50 163 PHE A N 1
ATOM 1216 C CA . PHE A 1 163 ? -33.953 -23.335 3.101 1.00 49.50 163 PHE A CA 1
ATOM 1217 C C . PHE A 1 163 ? -35.180 -23.781 3.907 1.00 49.50 163 PHE A C 1
ATOM 1219 O O . PHE A 1 163 ? -36.315 -23.737 3.444 1.00 49.50 163 PHE A O 1
ATOM 1226 N N . GLY A 1 164 ? -34.930 -24.244 5.127 1.00 46.78 164 GLY A N 1
ATOM 1227 C CA . GLY A 1 164 ? -35.932 -24.464 6.149 1.00 46.78 164 GLY A CA 1
ATOM 1228 C C . GLY A 1 164 ? -36.180 -23.155 6.880 1.00 46.78 164 GLY A C 1
ATOM 1229 O O . GLY A 1 164 ? -35.256 -22.397 7.170 1.00 46.78 164 GLY A O 1
ATOM 1230 N N . ASN A 1 165 ? -37.439 -22.919 7.214 1.00 40.84 165 ASN A N 1
ATOM 1231 C CA . ASN A 1 165 ? -38.044 -21.685 7.723 1.00 40.84 165 ASN A CA 1
ATOM 1232 C C . ASN A 1 165 ? -37.554 -21.292 9.140 1.00 40.84 165 ASN A C 1
ATOM 1234 O O . ASN A 1 165 ? -38.214 -20.548 9.859 1.00 40.84 165 ASN A O 1
ATOM 1238 N N . ARG A 1 166 ? -36.396 -21.804 9.569 1.00 44.62 166 ARG A N 1
ATOM 1239 C CA . ARG A 1 166 ? -35.785 -21.591 10.884 1.00 44.62 166 ARG A CA 1
ATOM 1240 C C . ARG A 1 166 ? -34.702 -20.502 10.886 1.00 44.62 166 ARG A C 1
ATOM 1242 O O . ARG A 1 166 ? -34.076 -20.282 11.915 1.00 44.62 166 ARG A O 1
ATOM 1249 N N . TRP A 1 167 ? -34.503 -19.819 9.756 1.00 39.53 167 TRP A N 1
ATOM 1250 C CA . TRP A 1 167 ? -33.492 -18.772 9.553 1.00 39.53 167 TRP A CA 1
ATOM 1251 C C . TRP A 1 167 ? -34.104 -17.380 9.340 1.00 39.53 167 TRP A C 1
ATOM 1253 O O . TRP A 1 167 ? -33.641 -16.614 8.505 1.00 39.53 167 TRP A O 1
ATOM 1263 N N . PHE A 1 168 ? -35.128 -17.007 10.105 1.00 37.81 168 PHE A N 1
ATOM 1264 C CA . PHE A 1 168 ? -35.399 -15.584 10.323 1.00 37.81 168 PHE A CA 1
ATOM 1265 C C . PHE A 1 168 ? -34.494 -15.116 11.468 1.00 37.81 168 PHE A C 1
ATOM 1267 O O . PHE A 1 168 ? -34.869 -15.232 12.631 1.00 37.81 168 PHE A O 1
ATOM 1274 N N . GLY A 1 169 ? -33.271 -14.661 11.158 1.00 39.06 169 GLY A N 1
ATOM 1275 C CA . GLY A 1 169 ? -32.468 -13.942 12.159 1.00 39.06 169 GLY A CA 1
ATOM 1276 C C . GLY A 1 169 ? -30.940 -13.979 12.087 1.00 39.06 169 GLY A C 1
ATOM 1277 O O . GLY A 1 169 ? -30.320 -13.495 13.029 1.00 39.06 169 GLY A O 1
ATOM 1278 N N . LYS A 1 170 ? -30.287 -14.516 11.048 1.00 42.69 170 LYS A N 1
ATOM 1279 C CA . LYS A 1 170 ? -28.815 -14.423 10.935 1.00 42.69 170 LYS A CA 1
ATOM 1280 C C . LYS A 1 170 ? -28.394 -14.032 9.520 1.00 42.69 170 LYS A C 1
ATOM 1282 O O . LYS A 1 170 ? -28.361 -14.876 8.635 1.00 42.69 170 LYS A O 1
ATOM 1287 N N . ASN A 1 171 ? -28.043 -12.759 9.327 1.00 37.19 171 ASN A N 1
ATOM 1288 C CA . ASN A 1 171 ? -27.469 -12.210 8.087 1.00 37.19 171 ASN A CA 1
ATOM 1289 C C . ASN A 1 171 ? -25.984 -12.592 7.923 1.00 37.19 171 ASN A C 1
ATOM 1291 O O . ASN A 1 171 ? -25.156 -11.756 7.576 1.00 37.19 171 ASN A O 1
ATOM 1295 N N . THR A 1 172 ? -25.625 -13.842 8.212 1.00 40.97 172 THR A N 1
ATOM 1296 C CA . THR A 1 172 ? -24.236 -14.307 8.170 1.00 40.97 172 THR A CA 1
ATOM 1297 C C . THR A 1 172 ? -24.134 -15.446 7.168 1.00 40.97 172 THR A C 1
ATOM 1299 O O . THR A 1 172 ? -24.574 -16.563 7.441 1.00 40.97 172 THR A O 1
ATOM 1302 N N . PHE A 1 173 ? -23.542 -15.176 6.005 1.00 40.06 173 PHE A N 1
ATOM 1303 C CA . PHE A 1 173 ? -23.061 -16.229 5.115 1.00 40.06 173 PHE A CA 1
ATOM 1304 C C . PHE A 1 173 ? -21.691 -16.683 5.621 1.00 40.06 173 PHE A C 1
ATOM 1306 O O . PHE A 1 173 ? -20.658 -16.163 5.214 1.00 40.06 173 PHE A O 1
ATOM 1313 N N . LYS A 1 174 ? -21.686 -17.648 6.545 1.00 36.44 174 LYS A N 1
ATOM 1314 C CA . LYS A 1 174 ? -20.447 -18.282 7.003 1.00 36.44 174 LYS A CA 1
ATOM 1315 C C . LYS A 1 174 ? -20.013 -19.308 5.955 1.00 36.44 174 LYS A C 1
ATOM 1317 O O . LYS A 1 174 ? -20.665 -20.337 5.791 1.00 36.44 174 LYS A O 1
ATOM 1322 N N . MET A 1 175 ? -18.928 -19.024 5.240 1.00 36.19 175 MET A N 1
ATOM 1323 C CA . MET A 1 175 ? -18.254 -20.021 4.408 1.00 36.19 175 MET A CA 1
ATOM 1324 C C . MET A 1 175 ? -17.319 -20.821 5.323 1.00 36.19 175 MET A C 1
ATOM 1326 O O . MET A 1 175 ? -16.286 -20.319 5.757 1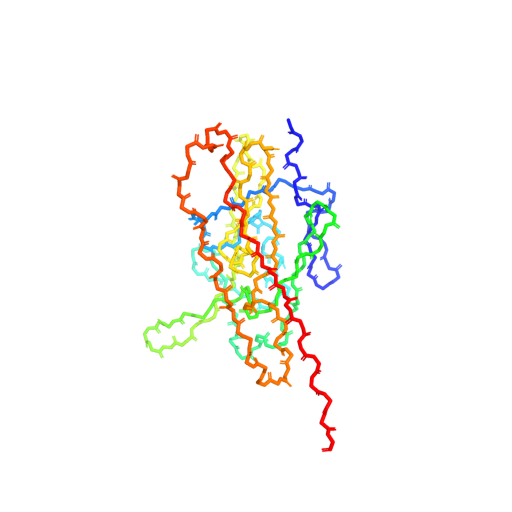.00 36.19 175 MET A O 1
ATOM 1330 N N . GLU A 1 176 ? -17.719 -22.035 5.694 1.00 36.66 176 GLU A N 1
ATOM 1331 C CA . GLU A 1 176 ? -16.913 -22.926 6.533 1.00 36.66 176 GLU A CA 1
ATOM 1332 C C . GLU A 1 176 ? -16.073 -23.825 5.617 1.00 36.66 176 GLU A C 1
ATOM 1334 O O . GLU A 1 176 ? -16.611 -24.557 4.783 1.00 36.66 176 GLU A O 1
ATOM 1339 N N . VAL A 1 177 ? -14.748 -23.693 5.703 1.00 38.88 177 VAL A N 1
ATOM 1340 C CA . VAL A 1 177 ? -13.787 -24.495 4.936 1.00 38.88 177 VAL A CA 1
ATOM 1341 C C . VAL A 1 177 ? -13.185 -25.518 5.891 1.00 38.88 177 VAL A C 1
ATOM 1343 O O . VAL A 1 177 ? -12.277 -25.189 6.649 1.00 38.88 177 VAL A O 1
ATOM 1346 N N . ASP A 1 178 ? -13.695 -26.747 5.851 1.00 35.84 178 ASP A N 1
ATOM 1347 C CA . ASP A 1 178 ? -13.102 -27.875 6.571 1.00 35.84 178 ASP A CA 1
ATOM 1348 C C . ASP A 1 178 ? -11.940 -28.439 5.733 1.00 35.84 178 ASP A C 1
ATOM 1350 O O . ASP A 1 178 ? -12.110 -28.753 4.551 1.00 35.84 178 ASP A O 1
ATOM 1354 N N . ILE A 1 179 ? -10.747 -28.532 6.327 1.00 40.59 179 ILE A N 1
ATOM 1355 C CA . ILE A 1 179 ? -9.572 -29.180 5.729 1.00 40.59 179 ILE A CA 1
ATOM 1356 C C . ILE A 1 179 ? -9.464 -30.565 6.373 1.00 40.59 179 ILE A C 1
ATOM 1358 O O . ILE A 1 179 ? -9.109 -30.659 7.544 1.00 40.59 179 ILE A O 1
ATOM 1362 N N . GLU A 1 180 ? -9.783 -31.627 5.633 1.00 36.53 180 GLU A N 1
ATOM 1363 C CA . GLU A 1 180 ? -9.483 -33.000 6.058 1.00 36.53 180 GLU A CA 1
ATOM 1364 C C . GLU A 1 180 ? -8.140 -33.438 5.459 1.00 36.53 180 GLU A C 1
ATOM 1366 O O . GLU A 1 180 ? -7.917 -33.343 4.250 1.00 36.53 180 GLU A O 1
ATOM 1371 N N . GLU A 1 181 ? -7.230 -33.878 6.327 1.00 33.72 181 GLU A N 1
ATOM 1372 C CA . GLU A 1 181 ? -5.900 -34.381 5.987 1.00 33.72 181 GLU A CA 1
ATOM 1373 C C . GLU A 1 181 ? -5.952 -35.918 5.943 1.00 33.72 181 GLU A C 1
ATOM 1375 O O . GLU A 1 181 ? -6.096 -36.563 6.979 1.00 33.72 181 GLU A O 1
ATOM 1380 N N . GLU A 1 182 ? -5.858 -36.529 4.757 1.00 36.75 182 GLU A N 1
ATOM 1381 C CA . GLU A 1 182 ? -5.590 -37.971 4.645 1.00 36.75 182 GLU A CA 1
ATOM 1382 C C . GLU A 1 182 ? -4.077 -38.199 4.536 1.00 36.75 182 GLU A C 1
ATOM 1384 O O . GLU A 1 182 ? -3.448 -37.869 3.528 1.00 36.75 182 GLU A O 1
ATOM 1389 N N . VAL A 1 183 ? -3.486 -38.786 5.580 1.00 33.06 183 VAL A N 1
ATOM 1390 C CA . VAL A 1 183 ? -2.098 -39.264 5.570 1.00 33.06 183 VAL A CA 1
ATOM 1391 C C . VAL A 1 183 ? -2.062 -40.624 4.875 1.00 33.06 183 VAL A C 1
ATOM 1393 O O . VAL A 1 183 ? -2.417 -41.636 5.475 1.00 33.06 183 VAL A O 1
ATOM 1396 N N . ASN A 1 184 ? -1.602 -40.674 3.624 1.00 33.97 184 ASN A N 1
ATOM 1397 C CA . ASN A 1 184 ? -1.240 -41.943 2.992 1.00 33.97 184 ASN A CA 1
ATOM 1398 C C . ASN A 1 184 ? 0.232 -42.257 3.270 1.00 33.97 184 ASN A C 1
ATOM 1400 O O . ASN A 1 184 ? 1.137 -41.627 2.724 1.00 33.97 184 ASN A O 1
ATOM 1404 N N . VAL A 1 185 ? 0.458 -43.254 4.125 1.00 38.75 185 VAL A N 1
ATOM 1405 C CA . VAL A 1 185 ? 1.765 -43.888 4.318 1.00 38.75 185 VAL A CA 1
ATOM 1406 C C . VAL A 1 185 ? 2.025 -44.779 3.104 1.00 38.75 185 VAL A C 1
ATOM 1408 O O . VAL A 1 185 ? 1.317 -45.761 2.894 1.00 38.75 185 VAL A O 1
ATOM 1411 N N . ALA A 1 186 ? 3.010 -44.423 2.281 1.00 37.94 186 ALA A N 1
ATOM 1412 C CA . ALA A 1 186 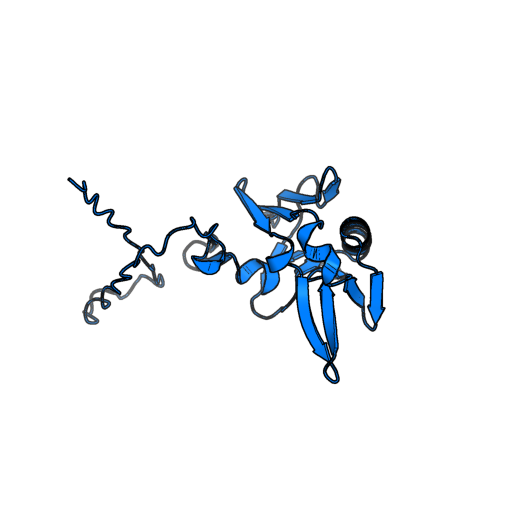? 3.475 -45.285 1.199 1.00 37.94 186 ALA A CA 1
ATOM 1413 C C . ALA A 1 186 ? 4.461 -46.331 1.756 1.00 37.94 186 ALA A C 1
ATOM 1415 O O . ALA A 1 186 ? 5.424 -45.959 2.427 1.00 37.94 186 ALA A O 1
ATOM 1416 N N . ASN A 1 187 ? 4.186 -47.614 1.483 1.00 40.16 187 ASN A N 1
ATOM 1417 C CA . ASN A 1 187 ? 5.131 -48.734 1.610 1.00 40.16 187 ASN A CA 1
ATOM 1418 C C . ASN A 1 187 ? 6.151 -48.718 0.468 1.00 40.16 187 ASN A C 1
ATOM 1420 O O . ASN A 1 187 ? 5.732 -48.407 -0.672 1.00 40.16 187 ASN A O 1
#